Protein AF-A0A7J7IPJ1-F1 (afdb_monomer_lite)

Structure (mmCIF, N/CA/C/O backbone):
data_AF-A0A7J7IPJ1-F1
#
_entry.id   AF-A0A7J7IPJ1-F1
#
loop_
_atom_site.group_PDB
_atom_site.id
_atom_site.type_symbol
_atom_site.label_atom_id
_atom_site.label_alt_id
_atom_site.label_comp_id
_atom_site.label_asym_id
_atom_site.label_entity_id
_atom_site.label_seq_id
_atom_site.pdbx_PDB_ins_code
_atom_site.Cartn_x
_atom_site.Cartn_y
_atom_site.Cartn_z
_atom_site.occupancy
_atom_site.B_iso_or_equiv
_atom_site.auth_seq_id
_atom_site.auth_comp_id
_atom_site.auth_asym_id
_atom_site.auth_atom_id
_atom_site.pdbx_PDB_model_num
ATOM 1 N N . MET A 1 1 ? 15.453 10.482 3.673 1.00 70.12 1 MET A N 1
ATOM 2 C CA . MET A 1 1 ? 16.188 9.557 2.779 1.00 70.12 1 MET A CA 1
ATOM 3 C C . MET A 1 1 ? 15.267 8.577 2.057 1.00 70.12 1 MET A C 1
ATOM 5 O O . MET A 1 1 ? 15.388 8.488 0.848 1.00 70.12 1 MET A O 1
ATOM 9 N N . LEU A 1 2 ? 14.290 7.942 2.723 1.00 78.44 2 LEU A N 1
ATOM 10 C CA . LEU A 1 2 ? 13.306 7.047 2.076 1.00 78.44 2 LEU A CA 1
ATOM 11 C C . LEU A 1 2 ? 12.590 7.658 0.854 1.00 78.44 2 LEU A C 1
ATOM 13 O O . LEU A 1 2 ? 12.571 7.044 -0.206 1.00 78.44 2 LEU A O 1
ATOM 17 N N . LEU A 1 3 ? 12.040 8.872 0.987 1.00 81.88 3 LEU A N 1
ATOM 18 C CA . LEU A 1 3 ? 11.302 9.541 -0.099 1.00 81.88 3 LEU A CA 1
ATOM 19 C C . LEU A 1 3 ? 12.151 9.721 -1.366 1.00 81.88 3 LEU A C 1
ATOM 21 O O . LEU A 1 3 ? 11.656 9.550 -2.473 1.00 81.88 3 LEU A O 1
ATOM 25 N N . LEU A 1 4 ? 13.447 9.997 -1.200 1.00 83.88 4 LEU A N 1
ATOM 26 C CA . LEU A 1 4 ? 14.388 10.077 -2.315 1.00 83.88 4 LEU A CA 1
ATOM 27 C C . LEU A 1 4 ? 14.604 8.697 -2.951 1.00 83.88 4 LEU A C 1
ATOM 29 O O . LEU A 1 4 ? 14.621 8.576 -4.172 1.00 83.88 4 LEU A O 1
ATOM 33 N N . CYS A 1 5 ? 14.722 7.648 -2.132 1.00 82.50 5 CYS A N 1
ATOM 34 C CA . CYS A 1 5 ? 14.896 6.280 -2.612 1.00 82.50 5 CYS A CA 1
ATOM 35 C C . CYS A 1 5 ? 13.681 5.751 -3.395 1.00 82.50 5 CYS A C 1
ATOM 37 O O . CYS A 1 5 ? 13.857 4.932 -4.294 1.00 82.50 5 CYS A O 1
ATOM 39 N N . LEU A 1 6 ? 12.468 6.230 -3.102 1.00 86.44 6 LEU A N 1
ATOM 40 C CA . LEU A 1 6 ? 11.251 5.869 -3.842 1.00 86.44 6 LEU A CA 1
ATOM 41 C C . LEU A 1 6 ? 11.207 6.455 -5.259 1.00 86.44 6 LEU A C 1
ATOM 43 O O . LEU A 1 6 ? 10.591 5.863 -6.140 1.00 86.44 6 LEU A O 1
ATOM 47 N N . ALA A 1 7 ? 11.895 7.571 -5.507 1.00 88.44 7 ALA A N 1
ATOM 48 C CA . ALA A 1 7 ? 11.986 8.175 -6.837 1.00 88.44 7 ALA A CA 1
ATOM 49 C C . ALA A 1 7 ? 13.034 7.495 -7.743 1.00 88.44 7 ALA A C 1
ATOM 51 O O . ALA A 1 7 ? 13.059 7.729 -8.952 1.00 88.44 7 ALA A O 1
ATOM 52 N N . LEU A 1 8 ? 13.900 6.639 -7.186 1.00 86.44 8 LEU A N 1
ATOM 53 C CA . LEU A 1 8 ? 15.003 6.014 -7.922 1.00 86.44 8 LEU A CA 1
ATOM 54 C C . LEU A 1 8 ? 14.567 5.158 -9.117 1.00 86.44 8 LEU A C 1
ATOM 56 O O . LEU A 1 8 ? 15.270 5.196 -10.125 1.00 86.44 8 LEU A O 1
ATOM 60 N N . PRO A 1 9 ? 13.463 4.386 -9.066 1.00 86.31 9 PRO A N 1
ATOM 61 C CA . PRO A 1 9 ? 13.003 3.649 -10.236 1.00 86.31 9 PRO A CA 1
ATOM 62 C C . PRO A 1 9 ? 12.626 4.566 -11.403 1.00 86.31 9 PRO A C 1
ATOM 64 O O . PRO A 1 9 ? 13.030 4.301 -12.532 1.00 86.31 9 PRO A O 1
ATOM 67 N N . ALA A 1 10 ? 11.941 5.679 -11.126 1.00 88.19 10 ALA A N 1
ATOM 68 C CA . ALA A 1 10 ? 11.584 6.666 -12.143 1.00 88.19 10 ALA A CA 1
ATOM 69 C C . ALA A 1 10 ? 12.825 7.327 -12.749 1.00 88.19 10 ALA A C 1
ATOM 71 O O . ALA A 1 10 ? 12.935 7.446 -13.964 1.00 88.19 10 ALA A O 1
ATOM 72 N N . TRP A 1 11 ? 13.791 7.701 -11.907 1.00 87.94 11 TRP A N 1
ATOM 73 C CA . TRP A 1 11 ? 15.066 8.246 -12.370 1.00 87.94 11 TRP A CA 1
ATOM 74 C C . TRP A 1 11 ? 15.850 7.238 -13.225 1.00 87.94 11 TRP A C 1
ATOM 76 O O . TRP A 1 11 ? 16.379 7.596 -14.273 1.00 87.94 11 TRP A O 1
ATOM 86 N N . ALA A 1 12 ? 15.881 5.964 -12.823 1.00 85.94 12 ALA A N 1
ATOM 87 C CA . ALA A 1 12 ? 16.554 4.903 -13.571 1.00 85.94 12 ALA A CA 1
ATOM 88 C C . ALA A 1 12 ? 15.919 4.658 -14.950 1.00 85.94 12 ALA A C 1
ATOM 90 O O . ALA A 1 12 ? 16.645 4.403 -15.909 1.00 85.94 12 ALA A O 1
ATOM 91 N N . ALA A 1 13 ? 14.591 4.760 -15.048 1.00 86.12 13 ALA A N 1
ATOM 92 C CA . ALA A 1 13 ? 13.877 4.695 -16.319 1.00 86.12 13 ALA A CA 1
ATOM 93 C C . ALA A 1 13 ? 14.124 5.948 -17.178 1.00 86.12 13 ALA A C 1
ATOM 95 O O . ALA A 1 13 ? 14.395 5.834 -18.369 1.00 86.12 13 ALA A O 1
ATOM 96 N N . TYR A 1 14 ? 14.116 7.139 -16.569 1.00 87.81 14 TYR A N 1
ATOM 97 C CA . TYR A 1 14 ? 14.372 8.411 -17.255 1.00 87.81 14 TYR A CA 1
ATOM 98 C C . TYR A 1 14 ? 15.743 8.461 -17.943 1.00 87.81 14 TYR A C 1
ATOM 100 O O . TYR A 1 14 ? 15.868 9.001 -19.039 1.00 87.81 14 TYR A O 1
ATOM 108 N N . LEU A 1 15 ? 16.771 7.864 -17.335 1.00 86.81 15 LEU A N 1
ATOM 109 C CA . LEU A 1 15 ? 18.110 7.791 -17.926 1.00 86.81 15 LEU A CA 1
ATOM 110 C C . LEU A 1 15 ? 18.207 6.897 -19.172 1.00 86.81 15 LEU A C 1
ATOM 112 O O . LEU A 1 15 ? 19.264 6.868 -19.800 1.00 86.81 15 LEU A O 1
ATOM 116 N N . ARG A 1 16 ? 17.140 6.178 -19.538 1.00 83.06 16 ARG A N 1
ATOM 117 C CA . ARG A 1 16 ? 17.107 5.251 -20.679 1.00 83.06 16 ARG A CA 1
ATOM 118 C C . ARG A 1 16 ? 16.017 5.645 -21.685 1.00 83.06 16 ARG A C 1
ATOM 120 O O . ARG A 1 16 ? 15.100 4.864 -21.933 1.00 83.06 16 ARG A O 1
ATOM 127 N N . PRO A 1 17 ? 16.104 6.840 -22.300 1.00 79.81 17 PRO A N 1
ATOM 128 C CA . PRO A 1 17 ? 15.071 7.345 -23.207 1.00 79.81 17 PRO A CA 1
ATOM 129 C C . PRO A 1 17 ? 14.944 6.536 -24.507 1.00 79.81 17 PRO A C 1
ATOM 131 O O . PRO A 1 17 ? 13.921 6.616 -25.178 1.00 79.81 17 PRO A O 1
ATOM 134 N N . SER A 1 18 ? 15.972 5.768 -24.875 1.00 80.31 18 SER A N 1
ATOM 135 C CA . SER A 1 18 ? 15.979 4.884 -26.045 1.00 80.31 18 SER A CA 1
ATOM 136 C C . SER A 1 18 ? 15.338 3.518 -25.791 1.00 80.31 18 SER A C 1
ATOM 138 O O . SER A 1 18 ? 15.232 2.731 -26.728 1.00 80.31 18 SER A O 1
ATOM 140 N N . SER A 1 19 ? 14.936 3.216 -24.552 1.00 81.19 19 SER A N 1
ATOM 141 C CA . SER A 1 19 ? 14.322 1.936 -24.205 1.00 81.19 19 SER A CA 1
ATOM 142 C C . SER A 1 19 ? 12.886 1.869 -24.742 1.00 81.19 19 SER A C 1
ATOM 144 O O . SER A 1 19 ? 12.049 2.683 -24.341 1.00 81.19 19 SER A O 1
ATOM 146 N N . PRO A 1 20 ? 12.571 0.942 -25.666 1.00 85.81 20 PRO A N 1
ATOM 147 C CA . PRO A 1 20 ? 11.217 0.776 -26.162 1.00 85.81 20 PRO A CA 1
ATOM 148 C C . PRO A 1 20 ? 10.318 0.138 -25.099 1.00 85.81 20 PRO A C 1
ATOM 150 O O . PRO A 1 20 ? 10.757 -0.669 -24.274 1.00 85.81 20 PRO A O 1
ATOM 153 N N . TRP A 1 21 ? 9.025 0.454 -25.180 1.00 87.31 21 TRP A N 1
ATOM 154 C CA . TRP A 1 21 ? 7.997 -0.190 -24.367 1.00 87.31 21 TRP A CA 1
ATOM 155 C C . TRP A 1 21 ? 8.018 -1.708 -24.555 1.00 87.31 21 TRP A C 1
ATOM 157 O O . TRP A 1 21 ? 8.020 -2.200 -25.687 1.00 87.31 21 TRP A O 1
ATOM 167 N N . ASN A 1 22 ? 7.984 -2.459 -23.457 1.00 85.88 22 ASN A N 1
ATOM 168 C CA . ASN A 1 22 ? 8.058 -3.916 -23.490 1.00 85.88 22 ASN A CA 1
ATOM 169 C C . ASN A 1 22 ? 6.961 -4.599 -22.648 1.00 85.88 22 ASN A C 1
ATOM 171 O O . ASN A 1 22 ? 6.081 -3.983 -22.038 1.00 85.88 22 ASN A O 1
ATOM 175 N N . THR A 1 23 ? 6.984 -5.933 -22.643 1.00 86.25 23 THR A N 1
ATOM 176 C CA . THR A 1 23 ? 6.005 -6.755 -21.917 1.00 86.25 23 THR A CA 1
ATOM 177 C C . THR A 1 23 ? 6.051 -6.516 -20.406 1.00 86.25 23 THR A C 1
ATOM 179 O O . THR A 1 23 ? 5.005 -6.570 -19.760 1.00 86.25 23 THR A O 1
ATOM 182 N N . VAL A 1 24 ? 7.227 -6.230 -19.832 1.00 85.56 24 VAL A N 1
ATOM 183 C CA . VAL A 1 24 ? 7.369 -5.943 -18.395 1.00 85.56 24 VAL A CA 1
ATOM 184 C C . VAL A 1 24 ? 6.658 -4.644 -18.043 1.00 85.56 24 VAL A C 1
ATOM 186 O O . VAL A 1 24 ? 5.931 -4.633 -17.054 1.00 85.56 24 VAL A O 1
ATOM 189 N N . ASP A 1 25 ? 6.771 -3.606 -18.875 1.00 88.44 25 ASP A N 1
ATOM 190 C CA . ASP A 1 25 ? 6.047 -2.344 -18.675 1.00 88.44 25 ASP A CA 1
ATOM 191 C C . ASP A 1 25 ? 4.534 -2.567 -18.709 1.00 88.44 25 ASP A C 1
ATOM 193 O O . ASP A 1 25 ? 3.810 -2.109 -17.831 1.00 88.44 25 ASP A O 1
ATOM 197 N N . THR A 1 26 ? 4.055 -3.372 -19.661 1.00 89.88 26 THR A N 1
ATOM 198 C CA . THR A 1 26 ? 2.626 -3.712 -19.779 1.00 89.88 26 THR A CA 1
ATOM 199 C C . THR A 1 26 ? 2.107 -4.440 -18.536 1.00 89.88 26 THR A C 1
ATOM 201 O O . THR A 1 26 ? 1.079 -4.065 -17.967 1.00 89.88 26 THR A O 1
ATOM 204 N N . VAL A 1 27 ? 2.824 -5.476 -18.088 1.00 88.19 27 VAL A N 1
ATOM 205 C CA . VAL A 1 27 ? 2.467 -6.238 -16.882 1.00 88.19 27 VAL A CA 1
ATOM 206 C C . VAL A 1 27 ? 2.529 -5.345 -15.643 1.00 88.19 27 VAL A C 1
ATOM 208 O O . VAL A 1 27 ? 1.625 -5.403 -14.808 1.00 88.19 27 VAL A O 1
ATOM 211 N N . ALA A 1 28 ? 3.553 -4.494 -15.537 1.00 89.38 28 ALA A N 1
ATOM 212 C CA . ALA A 1 28 ? 3.705 -3.553 -14.438 1.00 89.38 28 ALA A CA 1
ATOM 213 C C . ALA A 1 28 ? 2.559 -2.534 -14.408 1.00 89.38 28 ALA A C 1
ATOM 215 O O . ALA A 1 28 ? 1.972 -2.325 -13.353 1.00 89.38 28 ALA A O 1
ATOM 216 N N . THR A 1 29 ? 2.151 -1.965 -15.5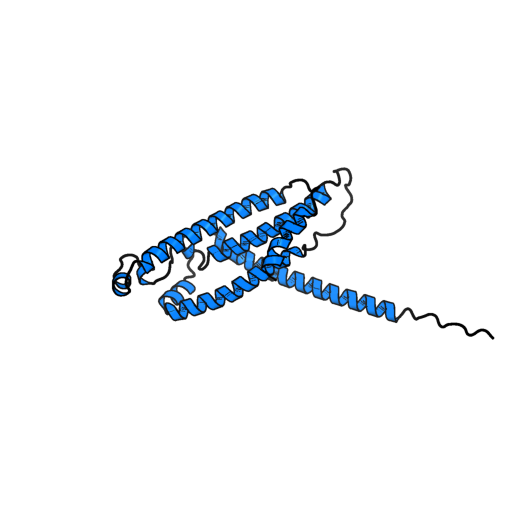45 1.00 93.69 29 THR A N 1
ATOM 217 C CA . THR A 1 29 ? 1.006 -1.045 -15.616 1.00 93.69 29 THR A CA 1
ATOM 218 C C . THR A 1 29 ? -0.286 -1.706 -15.147 1.00 93.69 29 THR A C 1
ATOM 220 O O . THR A 1 29 ? -0.984 -1.147 -14.302 1.00 93.69 29 THR A O 1
ATOM 223 N N . ILE A 1 30 ? -0.599 -2.907 -15.642 1.00 94.12 30 ILE A N 1
ATOM 224 C CA . ILE A 1 30 ? -1.818 -3.628 -15.241 1.00 94.12 30 ILE A CA 1
ATOM 225 C C . ILE A 1 30 ? -1.790 -3.937 -13.740 1.00 94.12 30 ILE A C 1
ATOM 227 O O . ILE A 1 30 ? -2.773 -3.692 -13.039 1.00 94.12 30 ILE A O 1
ATOM 231 N N . ALA A 1 31 ? -0.662 -4.440 -13.232 1.00 91.25 31 ALA A N 1
ATOM 232 C CA . ALA A 1 31 ? -0.503 -4.746 -11.815 1.00 91.25 31 ALA A CA 1
ATOM 233 C C . ALA A 1 31 ? -0.611 -3.486 -10.942 1.00 91.25 31 ALA A C 1
ATOM 235 O O . ALA A 1 31 ? -1.273 -3.516 -9.907 1.00 91.25 31 ALA A O 1
ATOM 236 N N . PHE A 1 32 ? -0.014 -2.371 -11.370 1.00 93.81 32 PHE A N 1
ATOM 237 C CA . PHE A 1 32 ? -0.063 -1.102 -10.650 1.00 93.81 32 PHE A CA 1
ATOM 238 C C . PHE A 1 32 ? -1.502 -0.600 -10.528 1.00 93.81 32 PHE A C 1
ATOM 240 O O . PHE A 1 32 ? -1.959 -0.326 -9.424 1.00 93.81 32 PHE A O 1
ATOM 247 N N . LEU A 1 33 ? -2.246 -0.560 -11.639 1.00 96.06 33 LEU A N 1
ATOM 248 C CA . LEU A 1 33 ? -3.652 -0.144 -11.646 1.00 96.06 33 LEU A CA 1
ATOM 249 C C . LEU A 1 33 ? -4.531 -1.061 -10.786 1.00 96.06 33 LEU A C 1
ATOM 251 O O . LEU A 1 33 ? -5.434 -0.589 -10.096 1.00 96.06 33 LEU A O 1
ATOM 255 N N . PHE A 1 34 ? -4.258 -2.366 -10.793 1.00 92.25 34 PHE A N 1
ATOM 256 C CA . PHE A 1 34 ? -4.959 -3.321 -9.942 1.00 92.25 34 PHE A CA 1
ATOM 257 C C . PHE A 1 34 ? -4.725 -3.053 -8.448 1.00 92.25 34 PHE A C 1
ATOM 259 O O . PHE A 1 34 ? -5.684 -3.027 -7.675 1.00 92.25 34 PHE A O 1
ATOM 266 N N . PHE A 1 35 ? -3.478 -2.826 -8.024 1.00 91.12 35 PHE A N 1
ATOM 267 C CA . PHE A 1 35 ? -3.186 -2.522 -6.621 1.00 91.12 35 PHE A CA 1
ATOM 268 C C . PHE A 1 35 ? -3.693 -1.138 -6.210 1.00 91.12 35 PHE A C 1
ATOM 270 O O . PHE A 1 35 ? -4.269 -1.023 -5.131 1.00 91.12 35 PHE A O 1
ATOM 277 N N . LEU A 1 36 ? -3.603 -0.139 -7.090 1.00 94.00 36 LEU A N 1
ATOM 278 C CA . LEU A 1 36 ? -4.188 1.186 -6.879 1.00 94.00 36 LEU A CA 1
ATOM 279 C C . LEU A 1 36 ? -5.702 1.107 -6.636 1.00 94.00 36 LEU A C 1
ATOM 281 O O . LEU A 1 36 ? -6.243 1.775 -5.755 1.00 94.00 36 LEU A O 1
ATOM 285 N N . LEU A 1 37 ? -6.402 0.247 -7.383 1.00 92.94 37 LEU A N 1
ATOM 286 C CA . LEU A 1 37 ? -7.823 -0.006 -7.161 1.00 92.94 37 LEU A CA 1
ATOM 287 C C . LEU A 1 37 ? -8.078 -0.627 -5.778 1.00 92.94 37 LEU A C 1
ATOM 289 O O . LEU A 1 37 ? -8.996 -0.198 -5.082 1.00 92.94 37 LEU A O 1
ATOM 293 N N . ILE A 1 38 ? -7.285 -1.622 -5.362 1.00 87.75 38 ILE A N 1
ATOM 294 C CA . ILE A 1 38 ? -7.429 -2.245 -4.034 1.00 87.75 38 ILE A CA 1
ATOM 295 C C . ILE A 1 38 ? -7.197 -1.223 -2.922 1.00 87.75 38 ILE A C 1
ATOM 297 O O . ILE A 1 38 ? -7.986 -1.182 -1.978 1.00 87.75 38 ILE A O 1
ATOM 301 N N . GLU A 1 39 ? -6.144 -0.416 -3.030 1.00 93.06 39 GLU A N 1
ATOM 302 C CA . GLU A 1 39 ? -5.828 0.654 -2.084 1.00 93.06 39 GLU A CA 1
ATOM 303 C C . GLU A 1 39 ? -6.993 1.643 -1.976 1.00 93.06 39 GLU A C 1
ATOM 305 O O . GLU A 1 39 ? -7.542 1.831 -0.892 1.00 93.06 39 GLU A O 1
ATOM 310 N N . THR A 1 40 ? -7.454 2.173 -3.113 1.00 94.12 40 THR A N 1
ATOM 311 C CA . THR A 1 40 ? -8.560 3.140 -3.167 1.00 94.12 40 THR A CA 1
ATOM 312 C C . THR A 1 40 ? -9.830 2.575 -2.522 1.00 94.12 40 THR A C 1
ATOM 314 O O . THR A 1 40 ? -10.508 3.249 -1.746 1.00 94.12 40 THR A O 1
ATOM 317 N N . LEU A 1 41 ? -10.159 1.309 -2.800 1.00 93.12 41 LEU A N 1
ATOM 318 C CA . LEU A 1 41 ? -11.318 0.643 -2.205 1.00 93.12 41 LEU A CA 1
ATOM 319 C C . LEU A 1 41 ? -11.145 0.389 -0.700 1.00 93.12 41 LEU A C 1
ATOM 321 O O . LEU A 1 41 ? -12.129 0.455 0.042 1.00 93.12 41 LEU A O 1
ATOM 325 N N . ALA A 1 42 ? -9.933 0.065 -0.246 1.00 89.88 42 ALA A N 1
ATOM 326 C CA . ALA A 1 42 ? -9.630 -0.137 1.168 1.00 89.88 42 ALA A CA 1
ATOM 327 C C . ALA A 1 42 ? -9.769 1.172 1.952 1.00 89.88 42 ALA A C 1
ATOM 329 O O . ALA A 1 42 ? -10.405 1.187 3.012 1.00 89.88 42 ALA A O 1
ATOM 330 N N . ASP A 1 43 ? -9.242 2.262 1.404 1.00 95.00 43 ASP A N 1
ATOM 331 C CA . ASP A 1 43 ? -9.304 3.581 2.020 1.00 95.00 43 ASP A CA 1
ATOM 332 C C . ASP A 1 43 ? -10.712 4.139 2.048 1.00 95.00 43 ASP A C 1
ATOM 334 O O . ASP A 1 43 ? -11.151 4.599 3.099 1.00 95.00 43 ASP A O 1
ATOM 338 N N . GLU A 1 44 ? -11.480 3.999 0.969 1.00 96.44 44 GLU A N 1
ATOM 339 C CA . GLU A 1 44 ? -12.876 4.437 0.959 1.00 96.44 44 GLU A CA 1
ATOM 340 C C . GLU A 1 44 ? -13.721 3.672 1.996 1.00 96.44 44 GLU A C 1
ATOM 342 O O . GLU A 1 44 ? -14.547 4.255 2.708 1.00 96.44 44 GLU A O 1
ATOM 347 N N . GLN A 1 45 ? -13.500 2.358 2.146 1.00 94.56 45 GLN A N 1
ATOM 348 C CA . GLN A 1 45 ? -14.169 1.560 3.182 1.00 94.56 45 GLN A CA 1
ATOM 349 C C . GLN A 1 45 ? -13.816 2.050 4.590 1.00 94.56 45 GLN A C 1
ATOM 351 O O . GLN A 1 45 ? -14.707 2.206 5.436 1.00 94.56 45 GLN A O 1
ATOM 356 N N . GLN A 1 46 ? -12.530 2.300 4.838 1.00 94.38 46 GLN A N 1
ATOM 357 C CA . GLN A 1 46 ? -12.040 2.758 6.131 1.00 94.38 46 GLN A CA 1
ATOM 358 C C . GLN A 1 46 ? -12.521 4.178 6.442 1.00 94.38 46 GLN A C 1
ATOM 360 O O . GLN A 1 46 ? -12.993 4.433 7.550 1.00 94.38 46 GLN A O 1
ATOM 365 N N . TRP A 1 47 ? -12.480 5.080 5.464 1.00 96.00 47 TRP A N 1
ATOM 366 C CA . TRP A 1 47 ? -12.955 6.456 5.564 1.00 96.00 47 TRP A CA 1
ATOM 367 C C . TRP A 1 47 ? -14.431 6.505 5.955 1.00 96.00 47 TRP A C 1
ATOM 369 O O . TRP A 1 47 ? -14.780 7.048 7.006 1.00 96.00 47 TRP A O 1
ATOM 379 N N . ARG A 1 48 ? -15.303 5.825 5.197 1.00 96.56 48 ARG A N 1
ATOM 380 C CA . ARG A 1 48 ? -16.743 5.740 5.504 1.00 96.56 48 ARG A CA 1
ATOM 381 C C . ARG A 1 48 ? -17.017 5.181 6.893 1.00 96.56 48 ARG A C 1
ATOM 383 O O . ARG A 1 48 ? -17.980 5.576 7.552 1.00 96.56 48 ARG A O 1
ATOM 390 N N . PHE A 1 49 ? -16.225 4.209 7.335 1.00 95.88 49 PHE A N 1
ATOM 391 C CA . PHE A 1 49 ? -16.343 3.665 8.681 1.00 95.88 49 PHE A CA 1
ATOM 392 C C . PHE A 1 49 ? -15.951 4.684 9.750 1.00 95.88 49 PHE A C 1
ATOM 394 O O . PHE A 1 49 ? -16.714 4.882 10.696 1.00 95.88 49 PHE A O 1
ATOM 401 N N . GLN A 1 50 ? -14.810 5.357 9.592 1.00 95.19 50 GLN A N 1
ATOM 402 C CA . GLN A 1 50 ? -14.356 6.359 10.552 1.00 95.19 50 GLN A CA 1
ATOM 403 C C . GLN A 1 50 ? -15.330 7.540 10.615 1.00 95.19 50 GLN A C 1
ATOM 405 O O . GLN A 1 50 ? -15.726 7.910 11.716 1.00 95.19 50 GLN A O 1
ATOM 410 N N . CYS A 1 51 ? -15.819 8.059 9.484 1.00 96.56 51 CYS A N 1
ATOM 411 C CA . CYS A 1 51 ? -16.835 9.118 9.471 1.00 96.56 51 CYS A CA 1
ATOM 412 C C . CYS A 1 51 ? -18.085 8.720 10.271 1.00 96.56 51 CYS A C 1
ATOM 414 O O . CYS A 1 51 ? -18.510 9.455 11.160 1.00 96.56 51 CYS A O 1
ATOM 416 N N . ARG A 1 52 ? -18.634 7.519 10.028 1.00 95.38 52 ARG A N 1
ATOM 417 C CA . ARG A 1 52 ? -19.794 7.006 10.781 1.00 95.38 52 ARG A CA 1
ATOM 418 C C . ARG A 1 52 ? -19.495 6.840 12.269 1.00 95.38 52 ARG A C 1
ATOM 420 O O . ARG A 1 52 ? -20.316 7.192 13.106 1.00 95.38 52 ARG A O 1
ATOM 427 N N . LYS A 1 53 ? -18.318 6.321 12.615 1.00 94.06 53 LYS A N 1
ATOM 428 C CA . LYS A 1 53 ? -17.894 6.115 14.004 1.00 94.06 53 LYS A CA 1
ATOM 429 C C . LYS A 1 53 ? -17.717 7.436 14.758 1.00 94.06 53 LYS A C 1
ATOM 431 O O . LYS A 1 53 ? -18.094 7.516 15.926 1.00 94.06 53 LYS A O 1
ATOM 436 N N . HIS A 1 54 ? -17.133 8.443 14.111 1.00 93.38 54 HIS A N 1
ATOM 437 C CA . HIS A 1 54 ? -16.873 9.759 14.695 1.00 93.38 54 HIS A CA 1
ATOM 438 C C . HIS A 1 54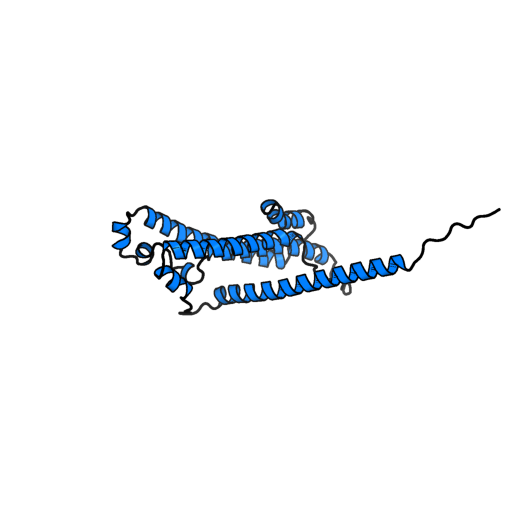 ? -18.130 10.626 14.804 1.00 93.38 54 HIS A C 1
ATOM 440 O O . HIS A 1 54 ? -18.198 11.457 15.703 1.00 93.38 54 HIS A O 1
ATOM 446 N N . ALA A 1 55 ? -19.148 10.379 13.976 1.00 94.94 55 ALA A N 1
ATOM 447 C CA . ALA A 1 55 ? -20.461 11.010 14.106 1.00 94.94 55 ALA A CA 1
ATOM 448 C C . ALA A 1 55 ? -21.256 10.543 15.345 1.00 94.94 55 ALA A C 1
ATOM 450 O O . ALA A 1 55 ? -22.274 11.142 15.681 1.00 94.94 55 ALA A O 1
ATOM 451 N N . LEU A 1 56 ? -20.819 9.474 16.025 1.00 94.81 56 LEU A N 1
ATOM 452 C CA . LEU A 1 56 ? -21.540 8.853 17.137 1.00 94.81 56 LEU A CA 1
ATOM 453 C C . LEU A 1 56 ? -20.811 9.035 18.476 1.00 94.81 56 LEU A C 1
ATOM 455 O O . LEU A 1 56 ? -19.593 8.829 18.600 1.00 94.81 56 LEU A O 1
ATOM 459 N N . THR A 1 57 ? -21.584 9.306 19.528 1.00 94.44 57 THR A N 1
ATOM 460 C CA . THR A 1 57 ? -21.093 9.261 20.915 1.00 94.44 57 THR A CA 1
ATOM 461 C C . THR A 1 57 ? -20.775 7.825 21.343 1.00 94.44 57 THR A C 1
ATOM 463 O O . THR A 1 57 ? -21.188 6.856 20.705 1.00 94.44 57 THR A O 1
ATOM 466 N N . GLN A 1 58 ? -20.038 7.651 22.443 1.00 90.56 58 GLN A N 1
ATOM 467 C CA . GLN A 1 58 ? -19.714 6.314 22.953 1.00 90.56 58 GLN A CA 1
ATOM 468 C C . GLN A 1 58 ? -20.970 5.504 23.316 1.00 90.56 58 GLN A C 1
ATOM 470 O O . GLN A 1 58 ? -21.043 4.326 22.974 1.00 90.56 58 GLN A O 1
ATOM 475 N N . ALA A 1 59 ? -21.974 6.129 23.941 1.00 92.62 59 ALA A N 1
ATOM 476 C CA . ALA A 1 59 ? -23.232 5.465 24.287 1.00 92.62 59 ALA A CA 1
ATOM 477 C C . ALA A 1 59 ? -23.991 4.996 23.034 1.00 92.62 59 ALA A C 1
ATOM 479 O O . ALA A 1 59 ? -24.407 3.840 22.955 1.00 92.62 59 ALA A O 1
ATOM 480 N N . GLN A 1 60 ? -24.078 5.854 22.012 1.00 93.75 60 GLN A N 1
ATOM 481 C CA . GLN A 1 60 ? -24.694 5.503 20.730 1.00 93.75 60 GLN A CA 1
ATOM 482 C C . GLN A 1 60 ? -23.932 4.385 20.015 1.00 93.75 60 GLN A C 1
ATOM 484 O O . GLN A 1 60 ? -24.549 3.483 19.457 1.00 93.75 60 GLN A O 1
ATOM 489 N N . ARG A 1 61 ? -22.593 4.399 20.064 1.00 92.44 61 ARG A N 1
ATOM 490 C CA . ARG A 1 61 ? -21.769 3.332 19.481 1.00 92.44 61 ARG A CA 1
ATOM 491 C C . ARG A 1 61 ? -22.056 1.977 20.107 1.00 92.44 61 ARG A C 1
ATOM 493 O O . ARG A 1 61 ? -22.144 1.013 19.363 1.00 92.44 61 ARG A O 1
ATOM 500 N N . LEU A 1 62 ? -22.222 1.895 21.429 1.00 90.75 62 LEU A N 1
ATOM 501 C CA . LEU A 1 62 ? -22.493 0.632 22.131 1.00 90.75 62 LEU A CA 1
ATOM 502 C C . LEU A 1 62 ? -23.862 0.034 21.775 1.00 90.75 62 LEU A C 1
ATOM 504 O O . LEU A 1 62 ? -24.003 -1.186 21.745 1.00 90.75 62 LEU A O 1
ATOM 508 N N . GLN A 1 63 ? -24.845 0.880 21.461 1.00 93.50 63 GLN A N 1
ATOM 509 C CA . GLN A 1 63 ? -26.202 0.469 21.082 1.00 93.50 63 GLN A CA 1
ATOM 510 C C . GLN A 1 63 ? -26.400 0.353 19.562 1.00 93.50 63 GLN A C 1
ATOM 512 O O . GLN A 1 63 ? -27.462 -0.065 19.103 1.00 93.50 63 GLN A O 1
ATOM 517 N N . HIS A 1 64 ? -25.390 0.708 18.762 1.00 94.38 64 HIS A N 1
ATOM 518 C CA . HIS A 1 64 ? -25.507 0.745 17.309 1.00 94.38 64 HIS A CA 1
ATOM 519 C C . HIS A 1 64 ? -25.789 -0.660 16.735 1.00 94.38 64 HIS A C 1
ATOM 521 O O . HIS A 1 64 ? -25.152 -1.628 17.164 1.00 94.38 64 HIS A O 1
ATOM 527 N N . PRO A 1 65 ? -26.683 -0.814 15.739 1.00 93.25 65 PRO A N 1
ATOM 528 C CA . PRO A 1 65 ? -27.030 -2.124 15.176 1.00 93.25 65 PRO A CA 1
ATOM 529 C C . PRO A 1 65 ? -25.851 -2.802 14.461 1.00 93.25 65 PRO A C 1
ATOM 531 O O . PRO A 1 65 ? -25.698 -4.024 14.534 1.00 93.25 65 PRO A O 1
ATOM 534 N N . ASP A 1 66 ? -24.975 -2.018 13.823 1.00 92.81 66 ASP A N 1
ATOM 535 C CA . ASP A 1 66 ? -23.764 -2.529 13.168 1.00 92.81 66 ASP A CA 1
ATOM 536 C C . ASP A 1 66 ? -22.721 -3.012 14.202 1.00 92.81 66 ASP A C 1
ATOM 538 O O . ASP A 1 66 ? -22.213 -2.197 14.983 1.00 92.81 66 ASP A O 1
ATOM 542 N N . PRO A 1 67 ? -22.355 -4.309 14.207 1.00 90.81 67 PRO A N 1
ATOM 543 C CA . PRO A 1 67 ? -21.366 -4.846 15.134 1.00 90.81 67 PRO A CA 1
ATOM 544 C C . PRO A 1 67 ? -19.952 -4.281 14.933 1.00 90.81 67 PRO A C 1
ATOM 546 O O . PRO A 1 67 ? -19.198 -4.247 15.903 1.00 90.81 67 PRO A O 1
ATOM 549 N N . ASP A 1 68 ? -19.577 -3.822 13.732 1.00 91.75 68 ASP A N 1
ATOM 550 C CA . ASP A 1 68 ? -18.260 -3.203 13.499 1.00 91.75 68 ASP A CA 1
ATOM 551 C C . ASP A 1 68 ? -18.158 -1.843 14.203 1.00 91.75 68 ASP A C 1
ATOM 553 O O . ASP A 1 68 ? -17.127 -1.511 14.790 1.00 91.75 68 ASP A O 1
ATOM 557 N N . ILE A 1 69 ? -19.255 -1.079 14.231 1.00 93.00 69 ILE A N 1
ATOM 558 C CA . ILE A 1 69 ? -19.329 0.198 14.954 1.00 93.00 69 ILE A CA 1
ATOM 559 C C . ILE A 1 69 ? -19.264 -0.031 16.468 1.00 93.00 69 ILE A C 1
ATOM 561 O O . ILE A 1 69 ? -18.524 0.684 17.147 1.00 93.00 69 ILE A O 1
ATOM 565 N N . ARG A 1 70 ? -19.956 -1.062 16.985 1.00 92.00 70 ARG A N 1
ATOM 566 C CA . ARG A 1 70 ? -19.874 -1.448 18.407 1.00 92.00 70 ARG A CA 1
ATOM 567 C C . ARG A 1 70 ? -18.458 -1.856 18.809 1.00 92.00 70 ARG A C 1
ATOM 569 O O . ARG A 1 70 ? -17.971 -1.435 19.853 1.00 92.00 70 ARG A O 1
ATOM 576 N N . ARG A 1 71 ? -17.789 -2.661 17.974 1.00 90.38 71 ARG A N 1
ATOM 577 C CA . ARG A 1 71 ? -16.390 -3.078 18.180 1.00 90.38 71 ARG A CA 1
ATOM 578 C C . ARG A 1 71 ? -15.404 -1.922 18.047 1.00 90.38 71 ARG A C 1
ATOM 580 O O . ARG A 1 71 ? -14.366 -1.919 18.698 1.00 90.38 71 ARG A O 1
ATOM 587 N N . GLY A 1 72 ? -15.715 -0.953 17.192 1.00 91.25 72 GLY A N 1
ATOM 588 C CA . GLY A 1 72 ? -14.866 0.199 16.924 1.00 91.25 72 GLY A CA 1
ATOM 589 C C . GLY A 1 72 ? -13.806 -0.025 15.842 1.00 91.25 72 GLY A C 1
ATOM 590 O O . GLY A 1 72 ? -12.988 0.875 15.639 1.00 91.25 72 GLY A O 1
ATOM 591 N N . PHE A 1 73 ? -13.845 -1.143 15.111 1.00 92.12 73 PHE A N 1
ATOM 592 C CA . PHE A 1 73 ? -12.992 -1.418 13.948 1.00 92.12 73 PHE A CA 1
ATOM 593 C C . PHE A 1 73 ? -13.739 -2.232 12.879 1.00 92.12 73 PHE A C 1
ATOM 595 O O . PHE A 1 73 ? -14.682 -2.963 13.190 1.00 92.12 73 PHE A O 1
ATOM 602 N N . LEU A 1 74 ? -13.311 -2.095 11.620 1.00 91.25 74 LEU A N 1
ATOM 603 C CA . LEU A 1 74 ? -13.911 -2.783 10.479 1.00 91.25 74 LEU A CA 1
ATOM 604 C C . LEU A 1 74 ? -13.424 -4.239 10.401 1.00 91.25 74 LEU A C 1
ATOM 606 O O . LEU A 1 74 ? -12.227 -4.497 10.510 1.00 91.25 74 LEU A O 1
ATOM 610 N N . THR A 1 75 ? -14.341 -5.181 10.176 1.00 89.31 75 THR A N 1
ATOM 611 C CA . THR A 1 75 ? -14.008 -6.607 9.946 1.00 89.31 75 THR A CA 1
ATOM 612 C C . THR A 1 75 ? -14.589 -7.151 8.641 1.00 89.31 75 THR A C 1
ATOM 614 O O . THR A 1 75 ? -14.401 -8.315 8.290 1.00 89.31 75 THR A O 1
ATOM 617 N N . ARG A 1 76 ? -15.327 -6.308 7.914 1.00 85.81 76 ARG A N 1
ATOM 618 C CA . ARG A 1 76 ? -16.045 -6.640 6.679 1.00 85.81 76 ARG A CA 1
ATOM 619 C C . ARG A 1 76 ? -15.321 -6.076 5.453 1.00 85.81 76 ARG A C 1
ATOM 621 O O . ARG A 1 76 ? -14.325 -5.372 5.571 1.00 85.81 76 ARG A O 1
ATOM 628 N N . GLY A 1 77 ? -15.822 -6.391 4.259 1.00 86.94 77 GLY A N 1
ATOM 629 C CA . GLY A 1 77 ? -15.234 -5.897 3.010 1.00 86.94 77 GLY A CA 1
ATOM 630 C C . GLY A 1 77 ? -13.818 -6.429 2.795 1.00 86.94 77 GLY A C 1
ATOM 631 O O . GLY A 1 77 ? -13.579 -7.619 2.992 1.00 86.94 77 GLY A O 1
ATOM 632 N N . LEU A 1 78 ? -12.881 -5.560 2.414 1.00 81.88 78 LEU A N 1
ATOM 633 C CA . LEU A 1 78 ? -11.476 -5.932 2.210 1.00 81.88 78 LEU A CA 1
ATOM 634 C C . LEU A 1 78 ? -10.777 -6.326 3.518 1.00 81.88 78 LEU A C 1
ATOM 636 O O . LEU A 1 78 ? -9.901 -7.192 3.516 1.00 81.88 78 LEU A O 1
ATOM 640 N N . PHE A 1 79 ? -11.226 -5.766 4.643 1.00 85.12 79 PHE A N 1
ATOM 641 C CA . PHE A 1 79 ? -10.634 -6.023 5.954 1.00 85.12 79 PHE A CA 1
ATOM 642 C C . PHE A 1 79 ? -10.875 -7.458 6.434 1.00 85.12 79 PHE A C 1
ATOM 644 O O . PHE A 1 79 ? -10.083 -8.011 7.184 1.00 85.12 79 PHE A O 1
ATOM 651 N N . ARG A 1 80 ? -11.889 -8.146 5.899 1.00 82.06 80 ARG A N 1
ATOM 652 C CA . ARG A 1 80 ? -12.090 -9.574 6.188 1.00 82.06 80 ARG A CA 1
ATOM 653 C C . ARG A 1 80 ? -10.917 -10.455 5.724 1.00 82.06 80 ARG A C 1
ATOM 655 O O . ARG A 1 80 ? -10.776 -11.577 6.200 1.00 82.06 80 ARG A O 1
ATOM 662 N N . PHE A 1 81 ? -10.142 -9.997 4.733 1.00 76.06 81 PHE A N 1
ATOM 663 C CA . PHE A 1 81 ? -9.061 -10.771 4.115 1.00 76.06 81 PHE A CA 1
ATOM 664 C C . PHE A 1 81 ? -7.693 -10.441 4.706 1.00 76.06 81 PHE A C 1
ATOM 666 O O . PHE A 1 81 ? -6.897 -11.347 4.941 1.00 76.06 81 PHE A O 1
ATOM 673 N N . SER A 1 82 ? -7.439 -9.155 4.937 1.00 80.62 82 SER A N 1
ATOM 674 C CA . SER A 1 82 ? -6.227 -8.634 5.561 1.00 80.62 82 SER A CA 1
ATOM 675 C C . SER A 1 82 ? -6.622 -7.561 6.561 1.00 80.62 82 SER A C 1
ATOM 677 O O . SER A 1 82 ? -7.538 -6.789 6.307 1.00 80.62 82 SER A O 1
ATOM 679 N N . ARG A 1 83 ? -5.906 -7.463 7.681 1.00 86.19 83 ARG A N 1
ATOM 680 C CA . ARG A 1 83 ? -6.127 -6.391 8.665 1.00 86.19 83 ARG A CA 1
ATOM 681 C C . ARG A 1 83 ? -5.673 -5.024 8.146 1.00 86.19 83 ARG A C 1
ATOM 683 O O . ARG A 1 83 ? -6.163 -4.003 8.618 1.00 86.19 83 ARG A O 1
ATOM 690 N N . HIS A 1 84 ? -4.781 -5.025 7.155 1.00 83.69 84 HIS A N 1
ATOM 691 C CA . HIS A 1 84 ? -4.199 -3.833 6.545 1.00 83.69 84 HIS A CA 1
ATOM 692 C C . HIS A 1 84 ? -4.178 -3.980 5.011 1.00 83.69 84 HIS A C 1
ATOM 694 O O . HIS A 1 84 ? -3.105 -4.096 4.416 1.00 83.69 84 HIS A O 1
ATOM 700 N N . PRO A 1 85 ? -5.353 -4.027 4.349 1.00 86.06 85 PRO A N 1
ATOM 701 C CA . PRO A 1 85 ? -5.429 -4.244 2.906 1.00 86.06 85 PRO A CA 1
ATOM 702 C C . PRO A 1 85 ? -4.835 -3.071 2.116 1.00 86.06 85 PRO A C 1
ATOM 704 O O . PRO A 1 85 ? -4.196 -3.318 1.098 1.00 86.06 85 PRO A O 1
ATOM 707 N N . ASN A 1 86 ? -4.969 -1.836 2.622 1.00 89.31 86 ASN A N 1
ATOM 708 C CA . ASN A 1 86 ? -4.273 -0.670 2.074 1.00 89.31 86 ASN A CA 1
ATOM 709 C C . ASN A 1 86 ? -2.747 -0.891 2.121 1.00 89.31 86 ASN A C 1
ATOM 711 O O . ASN A 1 86 ? -2.117 -0.957 1.075 1.00 89.31 86 ASN A O 1
ATOM 715 N N . PHE A 1 87 ? -2.161 -1.137 3.301 1.00 85.38 87 PHE A N 1
ATOM 716 C CA . PHE A 1 87 ? -0.701 -1.286 3.420 1.00 85.38 87 PHE A CA 1
ATOM 717 C C . PHE A 1 87 ? -0.142 -2.384 2.510 1.00 85.38 87 PHE A C 1
ATOM 719 O O . PHE A 1 87 ? 0.974 -2.272 2.010 1.00 85.38 87 PHE A O 1
ATOM 726 N N . PHE A 1 88 ? -0.890 -3.471 2.311 1.00 86.50 88 PHE A N 1
ATOM 727 C CA . PHE A 1 88 ? -0.515 -4.511 1.358 1.00 86.50 88 PHE A CA 1
ATOM 728 C C . PHE A 1 88 ? -0.495 -3.985 -0.084 1.00 86.50 88 PHE A C 1
ATOM 730 O O . PHE A 1 88 ? 0.501 -4.172 -0.781 1.00 86.50 88 PHE A O 1
ATOM 737 N N . ALA A 1 89 ? -1.569 -3.320 -0.514 1.00 88.12 89 ALA A N 1
ATOM 738 C CA . ALA A 1 89 ? -1.666 -2.743 -1.848 1.00 88.12 89 ALA A CA 1
ATOM 739 C C . ALA A 1 89 ? -0.571 -1.698 -2.098 1.00 88.12 89 ALA A C 1
ATOM 741 O O . ALA A 1 89 ? 0.109 -1.778 -3.120 1.00 88.12 89 ALA A O 1
ATOM 742 N N . GLU A 1 90 ? -0.326 -0.805 -1.138 1.00 90.62 90 GLU A N 1
ATOM 743 C CA . GLU A 1 90 ? 0.725 0.205 -1.228 1.00 90.62 90 GLU A CA 1
ATOM 744 C C . GLU A 1 90 ? 2.107 -0.440 -1.392 1.00 90.62 90 GLU A C 1
ATOM 746 O O . GLU A 1 90 ? 2.825 -0.135 -2.344 1.00 90.62 90 GLU A O 1
ATOM 751 N N . GLN A 1 91 ? 2.466 -1.411 -0.541 1.00 88.69 91 GLN A N 1
ATOM 752 C CA . GLN A 1 91 ? 3.723 -2.153 -0.694 1.00 88.69 91 GLN A CA 1
ATOM 753 C C . GLN A 1 91 ? 3.834 -2.764 -2.098 1.00 88.69 91 GLN A C 1
ATOM 755 O O . GLN A 1 91 ? 4.836 -2.552 -2.782 1.00 88.69 91 GLN A O 1
ATOM 760 N N . CYS A 1 92 ? 2.802 -3.473 -2.562 1.00 89.19 92 CYS A N 1
ATOM 761 C CA . CYS A 1 92 ? 2.799 -4.081 -3.888 1.00 89.19 92 CYS A CA 1
ATOM 762 C C . CYS A 1 92 ? 2.972 -3.056 -5.017 1.00 89.19 92 CYS A C 1
ATOM 764 O O . CYS A 1 92 ? 3.751 -3.316 -5.934 1.00 89.19 92 CYS A O 1
ATOM 766 N N . MET A 1 93 ? 2.326 -1.889 -4.947 1.00 93.25 93 MET A N 1
ATOM 767 C CA . MET A 1 93 ? 2.506 -0.827 -5.941 1.00 93.25 93 MET A CA 1
ATOM 768 C C . MET A 1 93 ? 3.955 -0.365 -6.034 1.00 93.25 93 MET A C 1
ATOM 770 O O . MET A 1 93 ? 4.454 -0.193 -7.140 1.00 93.25 93 MET A O 1
ATOM 774 N N . TRP A 1 94 ? 4.663 -0.211 -4.914 1.00 92.62 94 TRP A N 1
ATOM 775 C CA . TRP A 1 94 ? 6.062 0.225 -4.935 1.00 92.62 94 TRP A CA 1
ATOM 776 C C . TRP A 1 94 ? 7.017 -0.839 -5.480 1.00 92.62 94 TRP A C 1
ATOM 778 O O . TRP A 1 94 ? 7.990 -0.515 -6.165 1.00 92.62 94 TRP A O 1
ATOM 788 N N . TRP A 1 95 ? 6.719 -2.115 -5.245 1.00 89.00 95 TRP A N 1
ATOM 789 C CA . TRP A 1 95 ? 7.432 -3.219 -5.887 1.00 89.00 95 TRP A CA 1
ATOM 790 C C . TRP A 1 95 ? 7.151 -3.300 -7.388 1.00 89.00 95 TRP A C 1
ATOM 792 O O . TRP A 1 95 ? 8.067 -3.549 -8.169 1.00 89.00 95 TRP A O 1
ATOM 802 N N . VAL A 1 96 ? 5.917 -3.028 -7.811 1.00 91.38 96 VAL A N 1
ATOM 803 C CA . VAL A 1 96 ? 5.561 -2.909 -9.229 1.00 91.38 96 VAL A CA 1
ATOM 804 C C . VAL A 1 96 ? 6.208 -1.674 -9.859 1.00 91.38 96 VAL A C 1
ATOM 806 O O . VAL A 1 96 ? 6.701 -1.746 -10.979 1.00 91.38 96 VAL A O 1
ATOM 809 N N . PHE A 1 97 ? 6.302 -0.563 -9.133 1.00 91.06 97 PHE A N 1
ATOM 810 C CA . PHE A 1 97 ? 6.962 0.651 -9.604 1.00 91.06 97 PHE A CA 1
ATOM 811 C C . PHE A 1 97 ? 8.450 0.414 -9.889 1.00 91.06 97 PHE A C 1
ATOM 813 O O . PHE A 1 97 ? 8.999 0.917 -10.868 1.00 91.06 97 PHE A O 1
ATOM 820 N N . TYR A 1 98 ? 9.097 -0.431 -9.081 1.00 88.06 98 TYR A N 1
ATOM 821 C CA . TYR A 1 98 ? 10.445 -0.918 -9.357 1.00 88.06 98 TYR A CA 1
ATOM 822 C C . TYR A 1 98 ? 10.545 -1.715 -10.673 1.00 88.06 98 TYR A C 1
ATOM 824 O O . TYR A 1 98 ? 11.569 -1.620 -11.354 1.00 88.06 98 TYR A O 1
ATOM 832 N N . LEU A 1 99 ? 9.499 -2.447 -11.081 1.00 87.69 99 LEU A N 1
ATOM 833 C CA . LEU A 1 99 ? 9.507 -3.205 -12.337 1.00 87.69 99 LEU A CA 1
ATOM 834 C C . LEU A 1 99 ? 9.632 -2.311 -13.573 1.00 87.69 99 LEU A C 1
ATOM 836 O O . LEU A 1 99 ? 10.246 -2.758 -14.531 1.00 87.69 99 LEU A O 1
ATOM 840 N N . PHE A 1 100 ? 9.160 -1.060 -13.553 1.00 88.00 100 PHE A N 1
ATOM 841 C CA . PHE A 1 100 ? 9.392 -0.125 -14.667 1.00 88.00 100 PHE A CA 1
ATOM 842 C C . PHE A 1 100 ? 10.876 0.203 -14.857 1.00 88.00 100 PHE A C 1
ATOM 844 O O . PHE A 1 100 ? 11.347 0.326 -15.983 1.00 88.00 100 PHE A O 1
ATOM 851 N N . ALA A 1 101 ? 11.656 0.281 -13.773 1.00 86.06 101 ALA A N 1
ATOM 852 C CA . ALA A 1 101 ? 13.106 0.429 -13.897 1.00 86.06 101 ALA A CA 1
ATOM 853 C C . ALA A 1 101 ? 13.738 -0.823 -14.518 1.00 86.06 101 ALA A C 1
ATOM 855 O O . ALA A 1 101 ? 14.633 -0.714 -15.348 1.00 86.06 101 ALA A O 1
ATOM 856 N N . VAL A 1 102 ? 13.259 -2.013 -14.144 1.00 83.06 102 VAL A N 1
ATOM 857 C CA . VAL A 1 102 ? 13.713 -3.278 -14.742 1.00 83.06 102 VAL A CA 1
ATOM 858 C C . VAL A 1 102 ? 13.317 -3.362 -16.220 1.00 83.06 102 VAL A C 1
ATOM 860 O O . VAL A 1 102 ? 14.151 -3.741 -17.036 1.00 83.06 102 VAL A O 1
ATOM 863 N N . GLY A 1 103 ? 12.093 -2.964 -16.572 1.00 84.25 103 GLY A N 1
ATOM 864 C CA . GLY A 1 103 ? 11.609 -2.857 -17.947 1.00 84.25 103 GLY A CA 1
ATOM 865 C C . GLY A 1 103 ? 12.496 -1.937 -18.778 1.00 84.25 103 GLY A C 1
ATOM 866 O O . GLY A 1 103 ? 12.999 -2.359 -19.813 1.00 84.25 103 GLY A O 1
ATOM 867 N N . ALA A 1 104 ? 12.811 -0.742 -18.276 1.00 84.44 104 ALA A N 1
ATOM 868 C CA . ALA A 1 104 ? 13.710 0.185 -18.958 1.00 84.44 104 ALA A CA 1
ATOM 869 C C . ALA A 1 104 ? 15.105 -0.415 -19.227 1.00 84.44 104 ALA A C 1
ATOM 871 O O . ALA A 1 104 ? 15.657 -0.204 -20.307 1.00 84.44 104 ALA A O 1
ATOM 872 N N . LEU A 1 105 ? 15.664 -1.193 -18.288 1.00 78.69 105 LEU A N 1
ATOM 873 C CA . LEU A 1 105 ? 16.919 -1.926 -18.505 1.00 78.69 105 LEU A CA 1
ATOM 874 C C . LEU A 1 105 ? 16.771 -3.017 -19.579 1.00 78.69 105 LEU A C 1
ATOM 876 O O . LEU A 1 105 ? 17.636 -3.153 -20.435 1.00 78.69 105 LEU A O 1
ATOM 880 N N . LEU A 1 106 ? 15.688 -3.796 -19.535 1.00 74.12 106 LEU A N 1
ATOM 881 C CA . LEU A 1 106 ? 15.460 -4.904 -20.467 1.00 74.12 106 LEU A CA 1
ATOM 882 C C . LEU A 1 106 ? 15.160 -4.430 -21.893 1.00 74.12 106 LEU A C 1
ATOM 884 O O . LEU A 1 106 ? 15.580 -5.083 -22.845 1.00 74.12 106 LEU A O 1
ATOM 888 N N . GLY A 1 107 ? 14.451 -3.311 -22.053 1.00 69.38 107 GLY A N 1
ATOM 889 C CA . GLY A 1 107 ? 14.150 -2.738 -23.363 1.00 69.38 107 GLY A CA 1
ATOM 890 C C . GLY A 1 107 ? 15.409 -2.279 -24.102 1.00 69.38 107 GLY A C 1
ATOM 891 O O . GLY A 1 107 ? 15.518 -2.507 -25.303 1.00 69.38 107 GLY A O 1
ATOM 892 N N . GLU A 1 108 ? 16.395 -1.726 -23.391 1.00 65.94 108 GLU A N 1
ATOM 893 C CA . GLU A 1 108 ? 17.672 -1.308 -23.983 1.00 65.94 108 GLU A CA 1
ATOM 894 C C . GLU A 1 108 ? 18.455 -2.504 -24.550 1.00 65.94 108 GLU A C 1
ATOM 896 O O . GLU A 1 108 ? 18.927 -2.449 -25.687 1.00 65.94 108 GLU A O 1
ATOM 901 N N . GLU A 1 109 ? 18.494 -3.617 -23.813 1.00 60.94 109 GLU A N 1
ATOM 902 C CA . GLU A 1 109 ? 19.100 -4.880 -24.259 1.00 60.94 109 GLU A CA 1
ATOM 903 C C . GLU A 1 109 ? 18.316 -5.518 -25.426 1.00 60.94 109 GLU A C 1
ATOM 905 O O . GLU A 1 109 ? 18.907 -6.120 -26.317 1.00 60.94 109 GLU A O 1
ATOM 910 N N . ALA A 1 110 ? 16.986 -5.359 -25.474 1.00 55.38 110 ALA A N 1
ATOM 911 C CA . ALA A 1 110 ? 16.131 -5.899 -26.539 1.00 55.38 110 ALA A CA 1
ATOM 912 C C . ALA A 1 110 ? 16.267 -5.162 -27.887 1.00 55.38 110 ALA A C 1
ATOM 914 O O . ALA A 1 110 ? 15.909 -5.712 -28.931 1.00 55.38 110 ALA A O 1
ATOM 915 N N . THR A 1 111 ? 16.817 -3.943 -27.893 1.00 52.06 111 THR A N 1
ATOM 916 C CA . THR A 1 111 ? 17.234 -3.234 -29.118 1.00 52.06 111 THR A CA 1
ATOM 917 C C . THR A 1 111 ? 18.453 -3.874 -29.798 1.00 52.06 111 THR A C 1
ATOM 919 O O . THR A 1 111 ? 18.751 -3.550 -30.951 1.00 52.06 111 THR A O 1
ATOM 922 N N . ALA A 1 112 ? 19.140 -4.819 -29.141 1.00 52.22 112 ALA A N 1
ATOM 923 C CA . ALA A 1 112 ? 20.059 -5.732 -29.808 1.00 52.22 112 ALA A CA 1
ATOM 924 C C . ALA A 1 112 ? 19.242 -6.675 -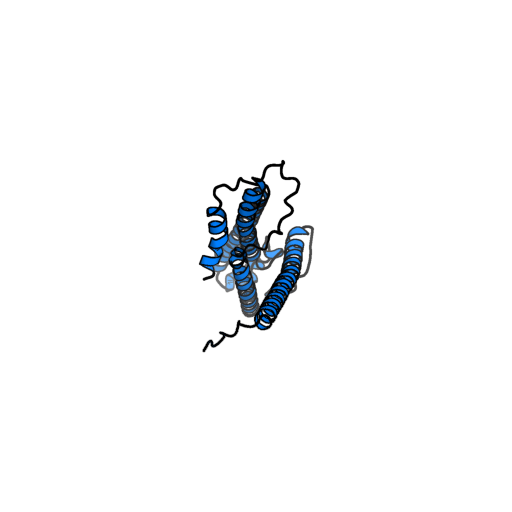30.709 1.00 52.22 112 ALA A C 1
ATOM 926 O O . ALA A 1 112 ? 18.597 -7.615 -30.249 1.00 52.22 112 ALA A O 1
ATOM 927 N N . GLY A 1 113 ? 19.199 -6.363 -32.007 1.00 43.53 113 GLY A N 1
ATOM 928 C CA . GLY A 1 113 ? 18.355 -7.056 -32.980 1.00 43.53 113 GLY A CA 1
ATOM 929 C C . GLY A 1 113 ? 18.517 -8.581 -32.980 1.00 43.53 113 GLY A C 1
ATOM 930 O O . GLY A 1 113 ? 19.555 -9.127 -32.611 1.00 43.53 113 GLY A O 1
ATOM 931 N N . TRP A 1 114 ? 17.490 -9.272 -33.483 1.00 44.81 114 TRP A N 1
ATOM 932 C CA . TRP A 1 114 ? 17.330 -10.737 -33.467 1.00 44.81 114 TRP A CA 1
ATOM 933 C C . TRP A 1 114 ? 18.444 -11.513 -34.207 1.00 44.81 114 TRP A C 1
ATOM 935 O O . TRP A 1 114 ? 18.427 -12.738 -34.242 1.00 44.81 114 TRP A O 1
ATOM 945 N N . TRP A 1 115 ? 19.416 -10.810 -34.797 1.00 47.06 115 TRP A N 1
ATOM 946 C CA . TRP A 1 115 ? 20.633 -11.346 -35.406 1.00 47.06 115 TRP A CA 1
ATOM 947 C C . TRP A 1 115 ? 21.750 -11.645 -34.388 1.00 47.06 115 TRP A C 1
ATOM 949 O O . TRP A 1 115 ? 22.716 -12.321 -34.734 1.00 47.06 115 TRP A O 1
ATOM 959 N N . GLN A 1 116 ? 21.628 -11.208 -33.129 1.00 44.97 116 GLN A N 1
ATOM 960 C CA . GLN A 1 116 ? 22.547 -11.568 -32.042 1.00 44.97 116 GLN A CA 1
ATOM 961 C C . GLN A 1 116 ? 22.061 -12.801 -31.258 1.00 44.97 116 GLN A C 1
ATOM 963 O O . GLN A 1 116 ? 21.935 -12.782 -30.035 1.00 44.97 116 GLN A O 1
ATOM 968 N N . PHE A 1 117 ? 21.823 -13.919 -31.951 1.00 40.81 117 PHE A N 1
ATOM 969 C CA . PHE A 1 117 ? 21.730 -15.234 -31.305 1.00 40.81 117 PHE A CA 1
ATOM 970 C C . PHE A 1 117 ? 23.120 -15.632 -30.778 1.00 40.81 117 PHE A C 1
ATOM 972 O O . PHE A 1 117 ? 23.889 -16.311 -31.452 1.00 40.81 117 PHE A O 1
ATOM 979 N N . GLY A 1 118 ? 23.482 -15.158 -29.583 1.00 42.72 118 GLY A N 1
ATOM 980 C CA . GLY A 1 118 ? 24.756 -15.510 -28.948 1.00 42.72 118 GLY A CA 1
ATOM 981 C C . GLY A 1 118 ? 25.202 -14.627 -27.783 1.00 42.72 118 GLY A C 1
ATOM 982 O O . GLY A 1 118 ? 26.087 -15.031 -27.030 1.00 42.72 118 GLY A O 1
ATOM 983 N N . SER A 1 119 ? 24.589 -13.462 -27.557 1.00 42.25 119 SER A N 1
ATOM 984 C CA . SER A 1 119 ? 24.897 -12.607 -26.404 1.00 42.25 119 SER A CA 1
ATOM 985 C C . SER A 1 119 ? 24.167 -13.074 -25.136 1.00 42.25 119 SER A C 1
ATOM 987 O O . SER A 1 119 ? 23.433 -12.335 -24.488 1.00 42.25 119 SER A O 1
ATOM 989 N N . VAL A 1 120 ? 24.438 -14.310 -24.702 1.00 50.00 120 VAL A N 1
ATOM 990 C CA . VAL A 1 120 ? 24.273 -14.687 -23.289 1.00 50.00 120 VAL A CA 1
ATOM 991 C C . VAL A 1 120 ? 25.358 -13.946 -22.511 1.00 50.00 120 VAL A C 1
ATOM 993 O O . VAL A 1 120 ? 26.438 -14.476 -22.250 1.00 50.00 120 VAL A O 1
ATOM 996 N N . ARG A 1 121 ? 25.112 -12.679 -22.167 1.00 45.00 121 ARG A N 1
ATOM 997 C CA . ARG A 1 121 ? 25.998 -11.945 -21.267 1.00 45.00 121 ARG A CA 1
ATOM 998 C C . ARG A 1 121 ? 25.208 -11.192 -20.207 1.00 45.00 121 ARG A C 1
ATOM 1000 O O . ARG A 1 121 ? 24.834 -10.046 -20.372 1.00 45.00 121 ARG A O 1
ATOM 1007 N N . SER A 1 122 ? 25.149 -11.855 -19.053 1.00 44.44 122 SER A N 1
ATOM 1008 C CA . SER A 1 122 ? 24.972 -11.288 -17.712 1.00 44.44 122 SER A CA 1
ATOM 1009 C C . SER A 1 122 ? 23.529 -11.031 -17.278 1.00 44.44 122 SER A C 1
ATOM 1011 O O . SER A 1 122 ? 22.985 -9.957 -17.468 1.00 44.44 122 SER A O 1
ATOM 1013 N N . THR A 1 123 ? 22.972 -12.035 -16.589 1.00 47.66 123 THR A N 1
ATOM 1014 C CA . THR A 1 123 ? 22.085 -11.923 -15.410 1.00 47.66 123 THR A CA 1
ATOM 1015 C C . THR A 1 123 ? 21.532 -10.522 -15.112 1.00 47.66 123 THR A C 1
ATOM 1017 O O . THR A 1 123 ? 22.352 -9.654 -14.789 1.00 47.66 123 THR A O 1
ATOM 1020 N N . PRO A 1 124 ? 20.199 -10.308 -15.040 1.00 48.09 124 PRO A N 1
ATOM 1021 C CA . PRO A 1 124 ? 19.665 -9.081 -14.465 1.00 48.09 124 PRO A CA 1
ATOM 1022 C C . PRO A 1 124 ? 20.090 -9.041 -12.996 1.00 48.09 124 PRO A C 1
ATOM 1024 O O . PRO A 1 124 ? 19.515 -9.695 -12.124 1.00 48.09 124 PRO A O 1
ATOM 1027 N N . ARG A 1 125 ? 21.181 -8.328 -12.717 1.00 57.75 125 ARG A N 1
ATOM 1028 C CA . ARG A 1 125 ? 21.582 -8.026 -11.352 1.00 57.75 125 ARG A CA 1
ATOM 1029 C C . ARG A 1 125 ? 20.543 -7.047 -10.858 1.00 57.75 125 ARG A C 1
ATOM 1031 O O . ARG A 1 125 ? 20.408 -5.967 -11.422 1.00 57.75 125 ARG A O 1
ATOM 1038 N N . LEU A 1 126 ? 19.798 -7.480 -9.850 1.00 65.88 126 LEU A N 1
ATOM 1039 C CA . LEU A 1 126 ? 18.946 -6.664 -9.003 1.00 65.88 126 LEU A CA 1
ATOM 1040 C C . LEU A 1 126 ? 19.346 -5.178 -9.055 1.00 65.88 126 LEU A C 1
ATOM 1042 O O . LEU A 1 126 ? 20.395 -4.794 -8.533 1.00 65.88 126 LEU A O 1
ATOM 1046 N N . HIS A 1 127 ? 18.550 -4.353 -9.736 1.00 73.81 127 HIS A N 1
ATOM 1047 C CA . HIS A 1 127 ? 18.865 -2.937 -9.865 1.00 73.81 127 HIS A CA 1
ATOM 1048 C C . HIS A 1 127 ? 18.767 -2.259 -8.493 1.00 73.81 127 HIS A C 1
ATOM 1050 O O . HIS A 1 127 ? 17.819 -2.496 -7.742 1.00 73.81 127 HIS A O 1
ATOM 1056 N N . TRP A 1 128 ? 19.738 -1.406 -8.170 1.00 77.19 128 TRP A N 1
ATOM 1057 C CA . TRP A 1 128 ? 19.887 -0.786 -6.850 1.00 77.19 128 TRP A CA 1
ATOM 1058 C C . TRP A 1 128 ? 18.720 0.141 -6.466 1.00 77.19 128 TRP A C 1
ATOM 1060 O O . TRP A 1 128 ? 18.519 0.410 -5.284 1.00 77.19 128 TRP A O 1
ATOM 1070 N N . SER A 1 129 ? 17.898 0.574 -7.431 1.00 81.62 129 SER A N 1
ATOM 1071 C CA . SER A 1 129 ? 16.674 1.348 -7.162 1.00 81.62 129 SER A CA 1
ATOM 1072 C C . SER A 1 129 ? 15.630 0.592 -6.326 1.00 81.62 129 SER A C 1
ATOM 1074 O O . SER A 1 129 ? 14.720 1.216 -5.786 1.00 81.62 129 SER A O 1
ATOM 1076 N N . ILE A 1 130 ? 15.783 -0.726 -6.144 1.00 83.12 130 ILE A N 1
ATOM 1077 C CA . ILE A 1 130 ? 14.949 -1.550 -5.252 1.00 83.12 130 ILE A CA 1
ATOM 1078 C C . ILE A 1 130 ? 14.995 -1.103 -3.786 1.00 83.12 130 ILE A C 1
ATOM 1080 O O . ILE A 1 130 ? 14.081 -1.395 -3.016 1.00 83.12 130 ILE A O 1
ATOM 1084 N N . VAL A 1 131 ? 16.048 -0.378 -3.390 1.00 83.69 131 VAL A N 1
ATOM 1085 C CA . VAL A 1 131 ? 16.243 0.095 -2.014 1.00 83.69 131 VAL A CA 1
ATOM 1086 C C . VAL A 1 131 ? 15.026 0.876 -1.510 1.00 83.69 131 VAL A C 1
ATOM 1088 O O . VAL A 1 131 ? 14.668 0.716 -0.346 1.00 83.69 131 VAL A O 1
ATOM 1091 N N . GLY A 1 132 ? 14.345 1.645 -2.369 1.00 84.25 132 GLY A N 1
ATOM 1092 C CA . GLY A 1 132 ? 13.117 2.358 -2.000 1.00 84.25 132 GLY A CA 1
ATOM 1093 C C . GLY A 1 132 ? 11.989 1.420 -1.560 1.00 84.25 132 GLY A C 1
ATOM 1094 O O . GLY A 1 132 ? 11.500 1.531 -0.436 1.00 84.25 132 GLY A O 1
ATOM 1095 N N . ALA A 1 133 ? 11.625 0.450 -2.406 1.00 86.69 133 ALA A N 1
ATOM 1096 C CA . ALA A 1 133 ? 10.575 -0.529 -2.104 1.00 86.69 133 ALA A CA 1
ATOM 1097 C C . ALA A 1 133 ? 10.919 -1.383 -0.869 1.00 86.69 133 ALA A C 1
ATOM 1099 O O . ALA A 1 133 ? 10.060 -1.676 -0.032 1.00 86.69 133 ALA A O 1
ATOM 1100 N N . PHE A 1 134 ? 12.198 -1.734 -0.707 1.00 85.25 134 PHE A N 1
ATOM 1101 C CA . PHE A 1 134 ? 12.670 -2.500 0.442 1.00 85.25 134 PHE A CA 1
ATOM 1102 C C . PHE A 1 134 ? 12.591 -1.710 1.755 1.00 85.25 134 PHE A C 1
ATOM 1104 O O . PHE A 1 134 ? 12.035 -2.200 2.738 1.00 85.25 134 PHE A O 1
ATOM 1111 N N . GLN A 1 135 ? 13.110 -0.478 1.783 1.00 87.00 135 GLN A N 1
ATOM 1112 C CA . GLN A 1 135 ? 13.042 0.376 2.972 1.00 87.00 135 GLN A CA 1
ATOM 1113 C C . GLN A 1 135 ? 11.591 0.653 3.375 1.00 87.00 135 GLN A C 1
ATOM 1115 O O . GLN A 1 135 ? 11.273 0.639 4.564 1.00 87.00 135 GLN A O 1
ATOM 1120 N N . LEU A 1 136 ? 10.708 0.850 2.394 1.00 86.19 136 LEU A N 1
ATOM 1121 C CA . LEU A 1 136 ? 9.287 1.036 2.648 1.00 86.19 136 LEU A CA 1
ATOM 1122 C C . LEU A 1 136 ? 8.652 -0.217 3.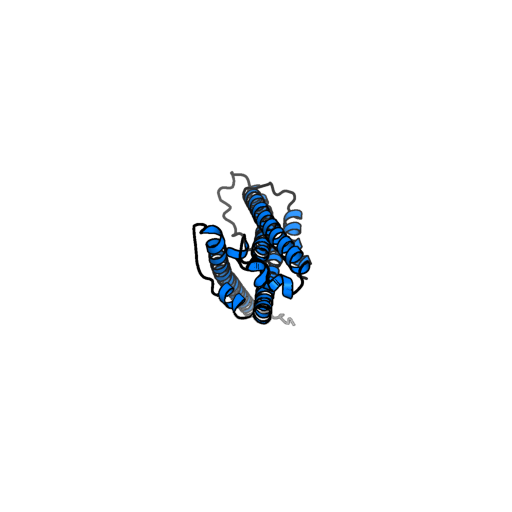267 1.00 86.19 136 LEU A C 1
ATOM 1124 O O . LEU A 1 136 ? 7.931 -0.113 4.255 1.00 86.19 136 LEU A O 1
ATOM 1128 N N . THR A 1 137 ? 8.983 -1.406 2.758 1.00 85.75 137 THR A N 1
ATOM 1129 C CA . THR A 1 137 ? 8.518 -2.687 3.325 1.00 85.75 137 THR A CA 1
ATOM 1130 C C . THR A 1 137 ? 8.946 -2.837 4.791 1.00 85.75 137 THR A C 1
ATOM 1132 O O . THR A 1 137 ? 8.136 -3.205 5.641 1.00 85.75 137 THR A O 1
ATOM 1135 N N . LEU A 1 138 ? 10.197 -2.497 5.129 1.00 85.94 138 LEU A N 1
ATOM 1136 C CA . LEU A 1 138 ? 10.677 -2.526 6.518 1.00 85.94 138 LEU A CA 1
ATOM 1137 C C . LEU A 1 138 ? 9.925 -1.537 7.415 1.00 85.94 138 LEU A C 1
ATOM 1139 O O . LEU A 1 138 ? 9.570 -1.875 8.547 1.00 85.94 138 LEU A O 1
ATOM 1143 N N . LEU A 1 139 ? 9.655 -0.334 6.904 1.00 87.25 139 LEU A N 1
ATOM 1144 C CA . LEU A 1 139 ? 8.884 0.677 7.618 1.00 87.25 139 LEU A CA 1
ATOM 1145 C C . LEU A 1 139 ? 7.461 0.182 7.898 1.00 87.25 139 LEU A C 1
ATOM 1147 O O . LEU A 1 139 ? 7.005 0.266 9.040 1.00 87.25 139 LEU A O 1
ATOM 1151 N N . PHE A 1 140 ? 6.784 -0.398 6.903 1.00 82.75 140 PHE A N 1
ATOM 1152 C CA . PHE A 1 140 ? 5.455 -0.981 7.088 1.00 82.75 140 PHE A CA 1
ATOM 1153 C C . PHE A 1 140 ? 5.468 -2.164 8.048 1.00 82.75 140 PHE A C 1
ATOM 1155 O O . PHE A 1 140 ? 4.566 -2.271 8.877 1.00 82.75 140 PHE A O 1
ATOM 1162 N N . GLN A 1 141 ? 6.488 -3.021 8.007 1.00 81.38 141 GLN A N 1
ATOM 1163 C CA . GLN A 1 141 ? 6.591 -4.156 8.921 1.00 81.38 141 GLN A CA 1
ATOM 1164 C C . GLN A 1 141 ? 6.732 -3.698 10.383 1.00 81.38 141 GLN A C 1
ATOM 1166 O O . GLN A 1 141 ? 6.065 -4.247 11.264 1.00 81.38 141 GLN A O 1
ATOM 1171 N N . GLY A 1 142 ? 7.546 -2.668 10.639 1.00 77.12 142 GLY A N 1
ATOM 1172 C CA . GLY A 1 142 ? 7.673 -2.060 11.967 1.00 77.12 142 GLY A CA 1
ATOM 1173 C C . GLY A 1 142 ? 6.402 -1.326 12.409 1.00 77.12 142 GLY A C 1
ATOM 1174 O O . GLY A 1 142 ? 5.922 -1.518 13.527 1.00 77.12 142 GLY A O 1
ATOM 1175 N N . SER A 1 143 ? 5.812 -0.532 11.513 1.00 82.75 143 SER A N 1
ATOM 1176 C CA . SER A 1 143 ? 4.587 0.235 11.775 1.00 82.75 143 SER A CA 1
ATOM 1177 C C . SER A 1 143 ? 3.382 -0.668 12.048 1.00 82.75 143 SER A C 1
ATOM 1179 O O . SER A 1 143 ? 2.604 -0.416 12.970 1.00 82.75 143 SER A O 1
ATOM 1181 N N . THR A 1 144 ? 3.250 -1.767 11.303 1.00 81.38 144 THR A N 1
ATOM 1182 C CA . THR A 1 144 ? 2.159 -2.735 11.478 1.00 81.38 144 THR A CA 1
ATOM 1183 C C . THR A 1 144 ? 2.237 -3.391 12.849 1.00 81.38 144 THR A C 1
ATOM 1185 O O . THR A 1 144 ? 1.225 -3.470 13.538 1.00 81.38 144 THR A O 1
ATOM 1188 N N . TRP A 1 145 ? 3.434 -3.788 13.294 1.00 79.62 145 TRP A N 1
ATOM 1189 C CA . TRP A 1 145 ? 3.617 -4.356 14.632 1.00 79.62 145 TRP A CA 1
ATOM 1190 C C . TRP A 1 145 ? 3.161 -3.391 15.735 1.00 79.62 145 TRP A C 1
ATOM 1192 O O . TRP A 1 145 ? 2.399 -3.774 16.626 1.00 79.62 145 TRP A O 1
ATOM 1202 N N . LEU A 1 146 ? 3.565 -2.120 15.646 1.00 82.06 146 LEU A N 1
ATOM 1203 C CA . LEU A 1 146 ? 3.150 -1.096 16.604 1.00 82.06 146 LEU A CA 1
ATOM 1204 C C . LEU A 1 146 ? 1.634 -0.855 16.548 1.00 82.06 146 LEU A C 1
ATOM 1206 O O . LEU A 1 146 ? 0.974 -0.784 17.584 1.00 82.06 146 LEU A O 1
ATOM 1210 N N . THR A 1 147 ? 1.070 -0.771 15.345 1.00 84.12 147 THR A N 1
ATOM 1211 C CA . THR A 1 147 ? -0.359 -0.514 15.127 1.00 84.12 147 THR A CA 1
ATOM 1212 C C . THR A 1 147 ? -1.224 -1.663 15.644 1.00 84.12 147 THR A C 1
ATOM 1214 O O . THR A 1 147 ? -2.274 -1.426 16.247 1.00 84.12 147 THR A O 1
ATOM 1217 N N . GLU A 1 148 ? -0.787 -2.911 15.469 1.00 84.81 148 GLU A N 1
ATOM 1218 C CA . GLU A 1 148 ? -1.466 -4.079 16.028 1.00 84.81 148 GLU A CA 1
ATOM 1219 C C . GLU A 1 148 ? -1.407 -4.088 17.560 1.00 84.81 148 GLU A C 1
ATOM 1221 O O . GLU A 1 148 ? -2.426 -4.364 18.196 1.00 84.81 148 GLU A O 1
ATOM 1226 N N . LYS A 1 149 ? -0.268 -3.714 18.162 1.00 86.38 149 LYS A N 1
ATOM 1227 C CA . LYS A 1 149 ? -0.140 -3.583 19.622 1.00 86.38 149 LYS A CA 1
ATOM 1228 C C . LYS A 1 149 ? -1.082 -2.510 20.179 1.00 86.38 149 LYS A C 1
ATOM 1230 O O . LYS A 1 149 ? -1.849 -2.793 21.095 1.00 86.38 149 LYS A O 1
ATOM 1235 N N . LEU A 1 150 ? -1.096 -1.319 19.579 1.00 88.50 150 LEU A N 1
ATOM 1236 C CA . LEU A 1 150 ? -1.998 -0.233 19.978 1.00 88.50 150 LEU A CA 1
ATOM 1237 C C . LEU A 1 150 ? -3.474 -0.614 19.794 1.00 88.50 150 LEU A C 1
ATOM 1239 O O . LEU A 1 150 ? -4.324 -0.267 20.613 1.00 88.50 150 LEU A O 1
ATOM 1243 N N . SER A 1 151 ? -3.799 -1.352 18.731 1.00 87.31 151 SER A N 1
ATOM 1244 C CA . SER A 1 151 ? -5.166 -1.824 18.486 1.00 87.31 151 SER A CA 1
ATOM 1245 C C . SER A 1 151 ? -5.601 -2.872 19.512 1.00 87.31 151 SER A C 1
ATOM 1247 O O . SER A 1 151 ? -6.744 -2.841 19.968 1.00 87.31 151 SER A O 1
ATOM 1249 N N . LEU A 1 152 ? -4.694 -3.758 19.931 1.00 90.62 152 LEU A N 1
ATOM 1250 C CA . LEU A 1 152 ? -4.937 -4.697 21.025 1.00 90.62 152 LEU A CA 1
ATOM 1251 C C . LEU A 1 152 ? -5.166 -3.987 22.358 1.00 90.62 152 LEU A C 1
ATOM 1253 O O . LEU A 1 152 ? -6.107 -4.333 23.066 1.00 90.62 152 LEU A O 1
ATOM 1257 N N . GLU A 1 153 ? -4.347 -2.990 22.688 1.00 92.25 153 GLU A N 1
ATOM 1258 C CA . GLU A 1 153 ? -4.515 -2.193 23.910 1.00 92.25 153 GLU A CA 1
ATOM 1259 C C . GLU A 1 153 ? -5.849 -1.434 23.903 1.00 92.25 153 GLU A C 1
ATOM 1261 O O . GLU A 1 153 ? -6.542 -1.374 24.916 1.00 92.25 153 GLU A O 1
ATOM 1266 N N . LYS A 1 154 ? -6.260 -0.916 22.740 1.00 90.12 154 LYS A N 1
ATOM 1267 C CA . LYS A 1 154 ? -7.486 -0.125 22.590 1.00 90.12 154 LYS A CA 1
ATOM 1268 C C . LYS A 1 154 ? -8.777 -0.947 22.591 1.00 90.12 154 LYS A C 1
ATOM 1270 O O . LYS A 1 154 ? -9.786 -0.484 23.117 1.00 90.12 154 LYS A O 1
ATOM 1275 N N . TYR A 1 155 ? -8.784 -2.114 21.949 1.00 89.75 155 TYR A N 1
ATOM 1276 C CA . TYR A 1 155 ? -10.006 -2.896 21.696 1.00 89.75 155 TYR A CA 1
ATOM 1277 C C . TYR A 1 155 ? -10.027 -4.258 22.415 1.00 89.75 155 TYR A C 1
ATOM 1279 O O . TYR A 1 155 ? -11.032 -4.973 22.368 1.00 89.75 155 TYR A O 1
ATOM 1287 N N . GLY A 1 156 ? -8.935 -4.634 23.084 1.00 90.88 156 GLY A N 1
ATOM 1288 C CA . GLY A 1 156 ? -8.848 -5.803 23.953 1.00 90.88 156 GLY A CA 1
ATOM 1289 C C . GLY A 1 156 ? -9.177 -7.130 23.262 1.00 90.88 156 GLY A C 1
ATOM 1290 O O . GLY A 1 156 ? -8.748 -7.417 22.140 1.00 90.88 156 GLY A O 1
ATOM 1291 N N . ASN A 1 157 ? -9.962 -7.963 23.952 1.00 86.50 157 ASN A N 1
ATOM 1292 C CA . ASN A 1 157 ? -10.273 -9.330 23.523 1.00 86.50 157 ASN A CA 1
ATOM 1293 C C . ASN A 1 157 ? -11.000 -9.396 22.171 1.00 86.50 157 ASN A C 1
ATOM 1295 O O . ASN A 1 157 ? -10.776 -10.339 21.417 1.00 86.50 157 ASN A O 1
ATOM 1299 N N . ALA A 1 158 ? -11.816 -8.395 21.822 1.00 85.56 158 ALA A N 1
ATOM 1300 C CA . ALA A 1 158 ? -12.511 -8.369 20.534 1.00 85.56 158 ALA A CA 1
ATOM 1301 C C . ALA A 1 158 ? -11.527 -8.309 19.353 1.00 85.56 158 ALA A C 1
ATOM 1303 O O . ALA A 1 158 ? -11.733 -8.978 18.341 1.00 85.56 158 ALA A O 1
ATOM 1304 N N . TYR A 1 159 ? -10.435 -7.552 19.492 1.00 86.56 159 TYR A N 1
ATOM 1305 C CA . TYR A 1 159 ? -9.400 -7.459 18.461 1.00 86.56 159 TYR A CA 1
ATOM 1306 C C . TYR A 1 159 ? -8.467 -8.672 18.464 1.00 86.56 159 TYR A C 1
ATOM 1308 O O . TYR A 1 159 ? -8.059 -9.133 17.402 1.00 86.56 159 TYR A O 1
ATOM 1316 N N . ARG A 1 160 ? -8.208 -9.271 19.633 1.00 86.75 160 ARG A N 1
ATOM 1317 C CA . ARG A 1 160 ? -7.494 -10.555 19.719 1.00 86.75 160 ARG A CA 1
ATOM 1318 C C . ARG A 1 160 ? -8.231 -11.666 18.969 1.00 86.75 160 ARG A C 1
ATOM 1320 O O . ARG A 1 160 ? -7.600 -12.414 18.232 1.00 86.75 160 ARG A O 1
ATOM 1327 N N . LEU A 1 161 ? -9.556 -11.740 19.102 1.00 86.06 161 LEU A N 1
ATOM 1328 C CA . LEU A 1 161 ? -10.370 -12.696 18.345 1.00 86.06 161 LEU A CA 1
ATOM 1329 C C . LEU A 1 161 ? -10.282 -12.451 16.836 1.00 86.06 161 LEU A C 1
ATOM 1331 O O . LEU A 1 161 ? -10.231 -13.407 16.075 1.00 86.06 161 LEU A O 1
ATOM 1335 N N . TYR A 1 162 ? -10.210 -11.189 16.411 1.00 82.75 162 TYR A N 1
ATOM 1336 C CA . TYR A 1 162 ? -10.021 -10.826 15.008 1.00 82.75 162 TYR A CA 1
ATOM 1337 C C . TYR A 1 162 ? -8.618 -11.182 14.483 1.00 82.75 162 TYR A C 1
ATOM 1339 O O . TYR A 1 162 ? -8.482 -11.665 13.362 1.00 82.75 162 TYR A O 1
ATOM 1347 N N . GLN A 1 163 ? -7.570 -11.034 15.300 1.00 81.31 163 GLN A N 1
ATOM 1348 C CA . GLN A 1 163 ? -6.223 -11.520 14.965 1.00 81.31 163 GLN A CA 1
ATOM 1349 C C . GLN A 1 163 ? -6.170 -13.045 14.840 1.00 81.31 163 GLN A C 1
ATOM 1351 O O . GLN A 1 163 ? -5.516 -13.560 13.938 1.00 81.31 163 GLN A O 1
ATOM 1356 N N . GLN A 1 164 ? -6.870 -13.746 15.737 1.00 78.06 164 GLN A N 1
ATOM 1357 C CA . GLN A 1 164 ? -6.996 -15.205 15.759 1.00 78.06 164 GLN A CA 1
ATOM 1358 C C . GLN A 1 164 ? -8.001 -15.738 14.741 1.00 78.06 164 GLN A C 1
ATOM 1360 O O . GLN A 1 164 ? -8.175 -16.954 14.653 1.00 78.06 164 GLN A O 1
ATOM 1365 N N . GLN A 1 165 ? -8.691 -14.864 13.999 1.00 66.94 165 GLN A N 1
ATOM 1366 C CA . GLN A 1 165 ? -9.683 -15.258 13.010 1.00 66.94 165 GLN A CA 1
ATOM 1367 C C . GLN A 1 165 ? -8.980 -15.823 11.771 1.00 66.94 165 GLN A C 1
ATOM 1369 O O . GLN A 1 165 ? -8.964 -15.257 10.682 1.00 66.94 165 GLN A O 1
ATOM 1374 N N . ASP A 1 166 ? -8.402 -17.000 11.961 1.00 48.88 166 ASP A N 1
ATOM 1375 C CA . ASP A 1 166 ? -7.830 -17.866 10.954 1.00 48.88 166 ASP A CA 1
ATOM 1376 C C . ASP A 1 166 ? -8.955 -18.756 10.423 1.00 48.88 166 ASP A C 1
ATOM 1378 O O . ASP A 1 166 ? -9.017 -19.956 10.681 1.00 48.88 166 ASP A O 1
ATOM 1382 N N . LYS A 1 167 ? -9.939 -18.167 9.728 1.00 45.41 167 LYS A N 1
ATOM 1383 C CA . LYS A 1 167 ? -10.932 -18.972 9.006 1.00 45.41 167 LYS A CA 1
ATOM 1384 C C . LYS A 1 167 ? -11.072 -18.558 7.544 1.00 45.41 167 LYS A C 1
ATOM 1386 O O . LYS A 1 167 ? -11.517 -17.445 7.263 1.00 45.41 167 LYS A O 1
ATOM 1391 N N . PRO A 1 168 ? -10.709 -19.455 6.605 1.00 45.62 168 PRO A N 1
ATOM 1392 C CA . PRO A 1 168 ? -11.124 -19.358 5.220 1.00 45.62 168 PRO A CA 1
ATOM 1393 C C . PRO A 1 168 ? -12.608 -19.722 5.166 1.00 45.62 168 PRO A C 1
ATOM 1395 O O . PRO A 1 168 ? -12.992 -20.842 5.489 1.00 45.62 168 PRO A O 1
ATOM 1398 N N . PHE A 1 169 ? -13.458 -18.779 4.776 1.00 34.72 169 PHE A N 1
ATOM 1399 C CA . PHE A 1 169 ? -14.838 -19.089 4.423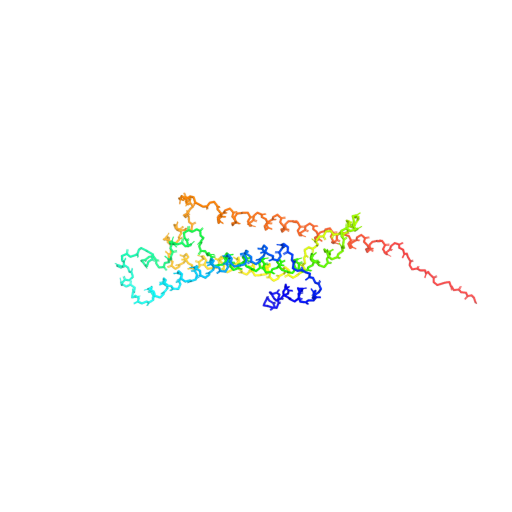 1.00 34.72 169 PHE A CA 1
ATOM 1400 C C . PHE A 1 169 ? -15.087 -18.598 3.000 1.00 34.72 169 PHE A C 1
ATOM 1402 O O . PHE A 1 169 ? -15.215 -17.399 2.767 1.00 34.72 169 PHE A O 1
ATOM 1409 N N . GLY A 1 170 ? -15.086 -19.549 2.062 1.00 36.78 170 GLY A N 1
ATOM 1410 C CA . GLY A 1 170 ? -15.520 -19.350 0.679 1.00 36.78 170 GLY A CA 1
ATOM 1411 C C . GLY A 1 170 ? -14.535 -18.593 -0.216 1.00 36.78 170 GLY A C 1
ATOM 1412 O O . GLY A 1 170 ? -14.528 -17.367 -0.256 1.00 36.78 170 GLY A O 1
ATOM 1413 N N . SER A 1 171 ? -13.732 -19.361 -0.959 1.00 41.31 171 SER A N 1
ATOM 1414 C CA . SER A 1 171 ? -13.212 -19.045 -2.302 1.00 41.31 171 SER A CA 1
ATOM 1415 C C . SER A 1 171 ? -12.742 -17.604 -2.587 1.00 41.31 171 SER A C 1
ATOM 1417 O O . SER A 1 171 ? -13.412 -16.842 -3.279 1.00 41.31 171 SER A O 1
ATOM 1419 N N . SER A 1 172 ? -11.516 -17.275 -2.182 1.00 44.00 172 SER A N 1
ATOM 1420 C CA . SER A 1 172 ? -10.551 -16.627 -3.086 1.00 44.00 172 SER A CA 1
ATOM 1421 C C . SER A 1 172 ? -9.132 -16.896 -2.576 1.00 44.00 172 SER A C 1
ATOM 1423 O O . SER A 1 172 ? -8.600 -16.206 -1.710 1.00 44.00 172 SER A O 1
ATOM 1425 N N . LEU A 1 173 ? -8.509 -17.957 -3.102 1.00 52.19 173 LEU A N 1
ATOM 1426 C CA . LEU A 1 173 ? -7.120 -18.327 -2.801 1.00 52.19 173 LEU A CA 1
ATOM 1427 C C . LEU A 1 173 ? -6.142 -17.150 -3.011 1.00 52.19 173 LEU A C 1
ATOM 1429 O O . LEU A 1 173 ? -5.136 -17.073 -2.318 1.00 52.19 173 LEU A O 1
ATOM 1433 N N . GLY A 1 174 ? -6.456 -16.216 -3.915 1.00 48.00 174 GLY A N 1
ATOM 1434 C CA . GLY A 1 174 ? -5.548 -15.182 -4.416 1.00 48.00 174 GLY A CA 1
ATOM 1435 C C . GLY A 1 174 ? -4.826 -14.358 -3.350 1.00 48.00 174 GLY A C 1
ATOM 1436 O O . GLY A 1 174 ? -3.608 -14.373 -3.322 1.00 48.00 174 GLY A O 1
ATOM 1437 N N . ILE A 1 175 ? -5.524 -13.660 -2.449 1.00 46.19 175 ILE A N 1
ATOM 1438 C CA . ILE A 1 175 ? -4.875 -12.637 -1.600 1.00 46.19 175 ILE A CA 1
ATOM 1439 C C . ILE A 1 175 ? -4.029 -13.257 -0.476 1.00 46.19 175 ILE A C 1
ATOM 1441 O O . ILE A 1 175 ? -2.919 -12.798 -0.227 1.00 46.19 175 ILE A O 1
ATOM 1445 N N . LYS A 1 176 ? -4.484 -14.350 0.156 1.00 50.03 176 LYS A N 1
ATOM 1446 C CA . LYS A 1 176 ? -3.676 -15.061 1.167 1.00 50.03 176 LYS A CA 1
ATOM 1447 C C . LYS A 1 176 ? -2.533 -15.865 0.541 1.00 50.03 176 LYS A C 1
ATOM 1449 O O . LYS A 1 176 ? -1.464 -15.935 1.144 1.00 50.03 176 LYS A O 1
ATOM 1454 N N . TYR A 1 177 ? -2.720 -16.453 -0.649 1.00 52.41 177 TYR A N 1
ATOM 1455 C CA . TYR A 1 177 ? -1.596 -17.041 -1.385 1.00 52.41 177 TYR A CA 1
ATOM 1456 C C . TYR A 1 177 ? -0.610 -15.970 -1.817 1.00 52.41 177 TYR A C 1
ATOM 1458 O O . TYR A 1 177 ? 0.575 -16.214 -1.692 1.00 52.41 177 TYR A O 1
ATOM 1466 N N . LEU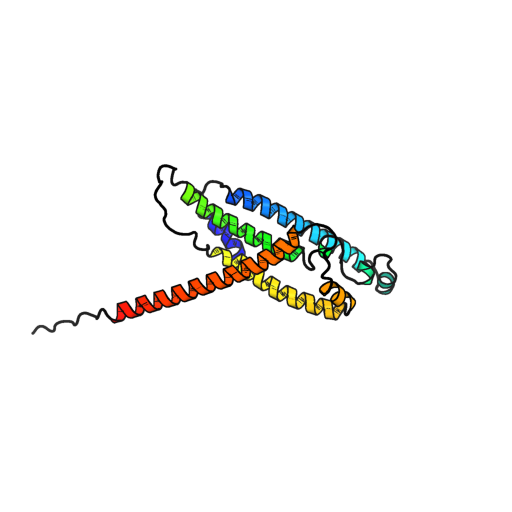 A 1 178 ? -1.061 -14.797 -2.259 1.00 47.81 178 LEU A N 1
ATOM 1467 C CA . LEU A 1 178 ? -0.177 -13.686 -2.592 1.00 47.81 178 LEU A CA 1
ATOM 1468 C C . LEU A 1 178 ? 0.579 -13.202 -1.357 1.00 47.81 178 LEU A C 1
ATOM 1470 O O . LEU A 1 178 ? 1.782 -13.046 -1.446 1.00 47.81 178 LEU A O 1
ATOM 1474 N N . GLU A 1 179 ? -0.056 -13.070 -0.190 1.00 53.16 179 GLU A N 1
ATOM 1475 C CA . GLU A 1 179 ? 0.645 -12.683 1.042 1.00 53.16 179 GLU A CA 1
ATOM 1476 C C . GLU A 1 179 ? 1.643 -13.761 1.509 1.00 53.16 179 GLU A C 1
ATOM 1478 O O . GLU A 1 179 ? 2.764 -13.456 1.914 1.00 53.16 179 GLU A O 1
ATOM 1483 N N . ARG A 1 180 ? 1.274 -15.045 1.429 1.00 55.62 180 ARG A N 1
ATOM 1484 C CA . ARG A 1 180 ? 2.146 -16.158 1.833 1.00 55.62 180 ARG A CA 1
ATOM 1485 C C . ARG A 1 180 ? 3.272 -16.395 0.822 1.00 55.62 180 ARG A C 1
ATOM 1487 O O . ARG A 1 180 ? 4.411 -16.586 1.231 1.00 55.62 180 ARG A O 1
ATOM 1494 N N . ALA A 1 181 ? 2.978 -16.340 -0.474 1.00 51.50 181 ALA A N 1
ATOM 1495 C CA . ALA A 1 181 ? 3.958 -16.382 -1.554 1.00 51.50 181 ALA A CA 1
ATOM 1496 C C . ALA A 1 181 ? 4.871 -15.161 -1.500 1.00 51.50 181 ALA A C 1
ATOM 1498 O O . ALA A 1 181 ? 6.060 -15.310 -1.729 1.00 51.50 181 ALA A O 1
ATOM 1499 N N . TRP A 1 182 ? 4.353 -13.991 -1.120 1.00 50.69 182 TRP A N 1
ATOM 1500 C CA . TRP A 1 182 ? 5.153 -12.799 -0.877 1.00 50.69 182 TRP A CA 1
ATOM 1501 C C . TRP A 1 182 ? 6.113 -13.000 0.289 1.00 50.69 182 TRP A C 1
ATOM 1503 O O . TRP A 1 182 ? 7.306 -12.801 0.115 1.00 50.69 182 TRP A O 1
ATOM 1513 N N . ARG A 1 183 ? 5.640 -13.480 1.449 1.00 55.91 183 ARG A N 1
ATOM 1514 C CA . ARG A 1 183 ? 6.514 -13.804 2.593 1.00 55.91 183 ARG A CA 1
ATOM 1515 C C . ARG A 1 183 ? 7.589 -14.826 2.216 1.00 55.91 183 ARG A C 1
ATOM 1517 O O . ARG A 1 183 ? 8.757 -14.620 2.513 1.00 55.91 183 ARG A O 1
ATOM 1524 N N . VAL A 1 184 ? 7.217 -15.888 1.501 1.00 55.88 184 VAL A N 1
ATOM 1525 C CA . VAL A 1 184 ? 8.155 -16.930 1.053 1.00 55.88 184 VAL A CA 1
ATOM 1526 C C . VAL A 1 184 ? 9.142 -16.404 0.005 1.00 55.88 184 VAL A C 1
ATOM 1528 O O . VAL A 1 184 ? 10.331 -16.698 0.099 1.00 55.88 184 VAL A O 1
ATOM 1531 N N . ALA A 1 185 ? 8.686 -15.621 -0.974 1.00 48.03 185 ALA A N 1
ATOM 1532 C CA . ALA A 1 185 ? 9.534 -15.016 -2.000 1.00 48.03 185 ALA A CA 1
ATOM 1533 C C . ALA A 1 185 ? 10.484 -13.979 -1.392 1.00 48.03 185 ALA A C 1
ATOM 1535 O O . ALA A 1 185 ? 11.669 -13.979 -1.716 1.00 48.03 185 ALA A O 1
ATOM 1536 N N . PHE A 1 186 ? 9.989 -13.162 -0.462 1.00 48.62 186 PHE A N 1
ATOM 1537 C CA . PHE A 1 186 ? 10.775 -12.214 0.315 1.00 48.62 186 PHE A CA 1
ATOM 1538 C C . PHE A 1 186 ? 11.853 -12.941 1.123 1.00 48.62 186 PHE A C 1
ATOM 1540 O O . PHE A 1 186 ? 13.026 -12.622 0.971 1.00 48.62 186 PHE A O 1
ATOM 1547 N N . ASP A 1 187 ? 11.502 -13.986 1.878 1.00 47.62 187 ASP A N 1
ATOM 1548 C CA . ASP A 1 187 ? 12.453 -14.769 2.678 1.00 47.62 187 ASP A CA 1
ATOM 1549 C C . ASP A 1 187 ? 13.488 -15.516 1.818 1.00 47.62 187 ASP A C 1
ATOM 1551 O O . ASP A 1 187 ? 14.672 -15.580 2.167 1.00 47.62 187 ASP A O 1
ATOM 1555 N N . ALA A 1 188 ? 13.067 -16.097 0.691 1.00 42.38 188 ALA A N 1
ATOM 1556 C CA . ALA A 1 188 ? 13.952 -16.792 -0.243 1.00 42.38 188 ALA A CA 1
ATOM 1557 C C . ALA A 1 188 ? 14.937 -15.822 -0.910 1.00 42.38 188 ALA A C 1
ATOM 1559 O O . ALA A 1 188 ? 16.129 -16.119 -1.028 1.00 42.38 188 ALA A O 1
ATOM 1560 N N . TRP A 1 189 ? 14.459 -14.640 -1.289 1.00 44.25 189 TRP A N 1
ATOM 1561 C CA . TRP A 1 189 ? 15.277 -13.583 -1.860 1.00 44.25 189 TRP A CA 1
ATOM 1562 C C . TRP A 1 189 ? 16.228 -12.964 -0.830 1.00 44.25 189 TRP A C 1
ATOM 1564 O O . TRP A 1 189 ? 17.400 -12.780 -1.140 1.00 44.25 189 TRP A O 1
ATOM 1574 N N . LEU A 1 190 ? 15.795 -12.740 0.417 1.00 41.72 190 LEU A N 1
ATOM 1575 C CA . LEU A 1 190 ? 16.633 -12.207 1.502 1.00 41.72 190 LEU A CA 1
ATOM 1576 C C . LEU A 1 190 ? 17.828 -13.133 1.781 1.00 41.72 190 LEU A C 1
ATOM 1578 O O . LEU A 1 190 ? 18.967 -12.683 1.923 1.00 41.72 190 LEU A O 1
ATOM 1582 N N . LYS A 1 191 ? 17.586 -14.449 1.749 1.00 43.31 191 LYS A N 1
ATOM 1583 C CA . LYS A 1 191 ? 18.632 -15.484 1.814 1.00 43.31 191 LYS A CA 1
ATOM 1584 C C . LYS A 1 191 ? 19.541 -15.479 0.577 1.00 43.31 191 LYS A C 1
ATOM 1586 O O . LYS A 1 191 ? 20.742 -15.720 0.704 1.00 43.31 191 LYS A O 1
ATOM 1591 N N . GLY A 1 192 ? 18.994 -15.196 -0.605 1.00 37.56 192 GLY A N 1
ATOM 1592 C CA . GLY A 1 192 ? 19.745 -15.039 -1.855 1.00 37.56 192 GLY A CA 1
ATOM 1593 C C . GLY A 1 192 ? 20.675 -13.822 -1.849 1.00 37.56 192 GLY A C 1
ATOM 1594 O O . GLY A 1 192 ? 21.862 -13.963 -2.141 1.00 37.56 192 GLY A O 1
ATOM 1595 N N . VAL A 1 193 ? 20.171 -12.657 -1.430 1.00 40.28 193 VAL A N 1
ATOM 1596 C CA . VAL A 1 193 ? 20.932 -11.404 -1.307 1.00 40.28 193 VAL A CA 1
ATOM 1597 C C . VAL A 1 193 ? 22.057 -11.554 -0.286 1.00 40.28 193 VAL A C 1
ATOM 1599 O O . VAL A 1 193 ? 23.205 -11.230 -0.596 1.00 40.28 193 VAL A O 1
ATOM 1602 N N . ALA A 1 194 ? 21.771 -12.143 0.881 1.00 36.88 194 ALA A N 1
ATOM 1603 C CA . ALA A 1 194 ? 22.781 -12.437 1.896 1.00 36.88 194 ALA A CA 1
ATOM 1604 C C . ALA A 1 194 ? 23.904 -13.345 1.357 1.00 36.88 194 ALA A C 1
ATOM 1606 O O . ALA A 1 194 ? 25.081 -13.098 1.618 1.00 36.88 194 ALA A O 1
ATOM 1607 N N . ARG A 1 195 ? 23.569 -14.353 0.538 1.00 38.50 195 ARG A N 1
ATOM 1608 C CA . ARG A 1 195 ? 24.561 -15.209 -0.135 1.00 38.50 195 ARG A CA 1
ATOM 1609 C C . ARG A 1 195 ? 25.424 -14.437 -1.132 1.00 38.50 195 ARG A C 1
ATOM 1611 O O . ARG A 1 195 ? 26.637 -14.636 -1.141 1.00 38.50 195 ARG A O 1
ATOM 1618 N N . THR A 1 196 ? 24.847 -13.542 -1.932 1.00 40.00 196 THR A N 1
ATOM 1619 C CA . THR A 1 196 ? 25.619 -12.692 -2.857 1.00 40.00 196 THR A CA 1
ATOM 1620 C C . THR A 1 196 ? 26.514 -11.685 -2.138 1.00 40.00 196 THR A C 1
ATOM 1622 O O . THR A 1 196 ? 27.637 -11.469 -2.584 1.00 40.00 196 THR A O 1
ATOM 1625 N N . SER A 1 197 ? 26.090 -11.127 -1.000 1.00 35.78 197 SER A N 1
ATOM 1626 C CA . SER A 1 197 ? 26.929 -10.244 -0.177 1.00 35.78 197 SER A CA 1
ATOM 1627 C C . SER A 1 197 ? 28.112 -10.992 0.447 1.00 35.78 197 SER A C 1
ATOM 1629 O O . SER A 1 197 ? 29.224 -10.469 0.464 1.00 35.78 197 SER A O 1
ATOM 1631 N N . VAL A 1 198 ? 27.908 -12.236 0.895 1.00 44.41 198 VAL A N 1
ATOM 1632 C CA . VAL A 1 198 ? 28.985 -13.101 1.410 1.00 44.41 198 VAL A CA 1
ATOM 1633 C C . VAL A 1 198 ? 29.951 -13.512 0.296 1.00 44.41 198 VAL A C 1
ATOM 1635 O O . VAL A 1 198 ? 31.160 -13.428 0.486 1.00 44.41 198 VAL A O 1
ATOM 1638 N N . LEU A 1 199 ? 29.448 -13.881 -0.885 1.00 40.03 199 LEU A N 1
ATOM 1639 C CA . LEU A 1 199 ? 30.284 -14.193 -2.051 1.00 40.03 199 LEU A CA 1
ATOM 1640 C C . LEU A 1 199 ? 31.081 -12.972 -2.532 1.00 40.03 199 LEU A C 1
ATOM 1642 O O . LEU A 1 199 ? 32.247 -13.113 -2.890 1.00 40.03 199 LEU A O 1
ATOM 1646 N N . PHE A 1 200 ? 30.497 -11.772 -2.480 1.00 35.59 200 PHE A N 1
ATOM 1647 C CA . PHE A 1 200 ? 31.187 -10.521 -2.796 1.00 35.59 200 PHE A CA 1
ATOM 1648 C C . PHE A 1 200 ? 32.279 -10.193 -1.768 1.00 35.59 200 PHE A C 1
ATOM 1650 O O . PHE A 1 200 ? 33.394 -9.855 -2.155 1.00 35.59 200 PHE A O 1
ATOM 1657 N N . LEU A 1 201 ? 32.007 -10.373 -0.470 1.00 43.69 201 LEU A N 1
ATOM 1658 C CA . LEU A 1 201 ? 33.001 -10.227 0.603 1.00 43.69 201 LEU A CA 1
ATOM 1659 C C . LEU A 1 201 ? 34.126 -11.270 0.515 1.00 43.69 201 LEU A C 1
ATOM 1661 O O . LEU A 1 201 ? 35.278 -10.969 0.813 1.00 43.69 201 LEU A O 1
ATOM 1665 N N . MET A 1 202 ? 33.823 -12.495 0.084 1.00 46.84 202 MET A N 1
ATOM 1666 C CA . MET A 1 202 ? 34.831 -13.533 -0.147 1.00 46.84 202 MET A CA 1
ATOM 1667 C C . MET A 1 202 ? 35.673 -13.245 -1.398 1.00 46.84 202 MET A C 1
ATOM 1669 O O . MET A 1 202 ? 36.892 -13.424 -1.369 1.00 46.84 202 MET A O 1
ATOM 1673 N N . ALA A 1 203 ? 35.056 -12.741 -2.470 1.00 46.97 203 ALA A N 1
ATOM 1674 C CA . ALA A 1 203 ? 35.745 -12.364 -3.702 1.00 46.97 203 ALA A CA 1
ATOM 1675 C C . ALA A 1 203 ? 36.671 -11.153 -3.499 1.00 46.97 203 ALA A C 1
ATOM 1677 O O . ALA A 1 203 ? 37.810 -11.171 -3.966 1.00 46.97 203 ALA A O 1
ATOM 1678 N N . THR A 1 204 ? 36.243 -10.137 -2.743 1.00 49.81 204 THR A N 1
ATOM 1679 C CA . THR A 1 204 ? 37.101 -8.991 -2.398 1.00 49.81 204 THR A CA 1
ATOM 1680 C C . THR A 1 204 ? 38.262 -9.412 -1.499 1.00 49.81 204 THR A C 1
ATOM 1682 O O . THR A 1 204 ? 39.395 -9.021 -1.758 1.00 49.81 204 THR A O 1
ATOM 1685 N N . ARG A 1 205 ? 38.042 -10.306 -0.525 1.00 45.94 205 ARG A N 1
ATOM 1686 C CA . ARG A 1 205 ? 39.117 -10.856 0.326 1.00 45.94 205 ARG A CA 1
ATOM 1687 C C . ARG A 1 205 ? 40.139 -11.693 -0.461 1.00 45.94 205 ARG A C 1
ATOM 1689 O O . ARG A 1 205 ? 41.327 -11.678 -0.133 1.00 45.94 205 ARG A O 1
ATOM 1696 N N . SER A 1 206 ? 39.698 -12.388 -1.514 1.00 46.47 206 SER A N 1
ATOM 1697 C CA . SER A 1 206 ? 40.561 -13.145 -2.435 1.00 46.47 206 SER A CA 1
ATOM 1698 C C . SER A 1 206 ? 41.393 -12.239 -3.357 1.00 46.47 206 SER A C 1
ATOM 1700 O O . SER A 1 206 ? 42.554 -12.541 -3.634 1.00 46.47 206 SER A O 1
ATOM 1702 N N . LEU A 1 207 ? 40.842 -11.101 -3.790 1.00 47.44 207 LEU A N 1
ATOM 1703 C CA . LEU A 1 207 ? 41.566 -10.117 -4.601 1.00 47.44 207 LEU A CA 1
ATOM 1704 C C . LEU A 1 207 ? 42.650 -9.392 -3.785 1.00 47.44 207 LEU A C 1
ATOM 1706 O O . LEU A 1 207 ? 43.775 -9.267 -4.264 1.00 47.44 207 LEU A O 1
ATOM 1710 N N . THR A 1 208 ? 42.367 -9.023 -2.531 1.00 51.19 208 THR A N 1
ATOM 1711 C CA . THR A 1 208 ? 43.342 -8.364 -1.638 1.00 51.19 208 THR A CA 1
ATOM 1712 C C . THR A 1 208 ? 44.499 -9.284 -1.226 1.00 51.19 208 THR A C 1
ATOM 1714 O O . THR A 1 208 ? 45.623 -8.834 -1.022 1.00 51.19 208 THR A O 1
ATOM 1717 N N . THR A 1 209 ? 44.263 -10.596 -1.129 1.00 52.19 209 THR A N 1
ATOM 1718 C CA . THR A 1 209 ? 45.330 -11.575 -0.842 1.00 52.19 209 THR A CA 1
ATOM 1719 C C . THR A 1 209 ? 46.212 -11.876 -2.057 1.00 52.19 209 THR A C 1
ATOM 1721 O O . THR A 1 209 ? 47.363 -12.275 -1.882 1.00 52.19 209 THR A O 1
ATOM 1724 N N . ARG A 1 210 ? 45.717 -11.658 -3.284 1.00 44.31 210 ARG A N 1
ATOM 1725 C CA . ARG A 1 210 ? 46.507 -11.800 -4.518 1.00 44.31 210 ARG A CA 1
ATOM 1726 C C . ARG A 1 210 ? 47.437 -10.610 -4.759 1.00 44.31 210 ARG A C 1
ATOM 1728 O O . ARG A 1 210 ? 48.581 -10.832 -5.137 1.00 44.31 210 ARG A O 1
ATOM 1735 N N . THR A 1 211 ? 46.991 -9.385 -4.481 1.00 50.28 211 THR A N 1
ATOM 1736 C CA . THR A 1 211 ? 47.812 -8.169 -4.629 1.00 50.28 211 THR A CA 1
ATOM 1737 C C . THR A 1 211 ? 48.935 -8.067 -3.597 1.00 50.28 211 THR A C 1
ATOM 1739 O O . THR A 1 211 ? 50.004 -7.565 -3.921 1.00 50.28 211 THR A O 1
ATOM 1742 N N . LEU A 1 212 ? 48.760 -8.614 -2.389 1.00 49.59 212 LEU A N 1
ATOM 1743 C CA . LEU A 1 212 ? 49.828 -8.676 -1.379 1.00 49.59 212 LEU A CA 1
ATOM 1744 C C . LEU A 1 212 ? 50.932 -9.707 -1.693 1.00 49.59 212 LEU A C 1
ATOM 1746 O O . LEU A 1 212 ? 52.005 -9.639 -1.102 1.00 49.59 212 LEU A O 1
ATOM 1750 N N . LYS A 1 213 ? 50.698 -10.658 -2.611 1.00 49.12 213 LYS A N 1
ATOM 1751 C CA . LYS A 1 213 ? 51.704 -11.655 -3.033 1.00 49.12 213 LYS A CA 1
ATOM 1752 C C . LYS A 1 213 ? 52.536 -11.229 -4.245 1.00 49.12 213 LYS A C 1
ATOM 1754 O O . LYS A 1 213 ? 53.585 -11.820 -4.485 1.00 49.12 213 LYS A O 1
ATOM 1759 N N . THR A 1 214 ? 52.107 -10.221 -5.000 1.00 50.78 214 THR A N 1
ATOM 1760 C CA . THR A 1 214 ? 52.880 -9.641 -6.107 1.00 50.78 214 THR A CA 1
ATOM 1761 C C . THR A 1 214 ? 53.644 -8.429 -5.581 1.00 50.78 214 THR A C 1
ATOM 1763 O O . THR A 1 214 ? 53.129 -7.314 -5.583 1.00 50.78 214 THR A O 1
ATOM 1766 N N . GLY A 1 215 ? 54.831 -8.693 -5.031 1.00 43.75 215 GLY A N 1
ATOM 1767 C CA . GLY A 1 215 ? 55.698 -7.714 -4.379 1.00 43.75 215 GLY A CA 1
ATOM 1768 C C . GLY A 1 215 ? 56.078 -6.512 -5.250 1.00 43.75 215 GLY A C 1
ATOM 1769 O O . GLY A 1 215 ? 56.214 -6.611 -6.469 1.00 43.75 215 GLY A O 1
ATOM 1770 N N . PHE A 1 216 ? 56.266 -5.379 -4.573 1.00 50.09 216 PHE A N 1
ATOM 1771 C CA . PHE A 1 216 ? 56.894 -4.167 -5.093 1.00 50.09 216 PHE A CA 1
ATOM 1772 C C . PHE A 1 216 ? 58.285 -4.476 -5.681 1.00 50.09 216 PHE A C 1
ATOM 1774 O O . PHE A 1 216 ? 59.054 -5.195 -5.037 1.00 50.09 216 PHE A O 1
ATOM 1781 N N . PRO A 1 217 ? 58.658 -3.923 -6.849 1.00 49.50 217 PRO A N 1
ATOM 1782 C CA . PRO A 1 217 ? 60.028 -4.022 -7.330 1.00 49.50 217 PRO A CA 1
ATOM 1783 C C . PRO A 1 217 ? 60.946 -3.146 -6.463 1.00 49.50 217 PRO A C 1
ATOM 1785 O O . PRO A 1 217 ? 60.712 -1.950 -6.293 1.00 49.50 217 PRO A O 1
ATOM 1788 N N . HIS A 1 218 ? 61.984 -3.766 -5.900 1.00 50.25 218 HIS A N 1
ATOM 1789 C CA . HIS A 1 218 ? 63.084 -3.088 -5.212 1.00 50.25 218 HIS A CA 1
ATOM 1790 C C . HIS A 1 218 ? 63.807 -2.139 -6.186 1.00 50.25 218 HIS A C 1
ATOM 1792 O O . HIS A 1 218 ? 64.145 -2.576 -7.289 1.00 50.25 218 HIS A O 1
ATOM 1798 N N . PRO A 1 219 ? 64.102 -0.880 -5.812 1.00 46.09 219 PRO A N 1
ATOM 1799 C CA . PRO A 1 219 ? 64.962 -0.037 -6.624 1.00 46.09 219 PRO A CA 1
ATOM 1800 C C . PRO A 1 219 ? 66.408 -0.517 -6.470 1.00 46.09 219 PRO A C 1
ATOM 1802 O O . PRO A 1 219 ? 66.940 -0.589 -5.361 1.00 46.09 219 PRO A O 1
ATOM 1805 N N . LEU A 1 220 ? 67.017 -0.888 -7.596 1.00 48.41 220 LEU A N 1
ATOM 1806 C CA . LEU A 1 220 ? 68.440 -1.185 -7.698 1.00 48.41 220 LEU A CA 1
ATOM 1807 C C . LEU A 1 220 ? 69.232 0.101 -7.434 1.00 48.41 220 LEU A C 1
ATOM 1809 O O . LEU A 1 220 ? 69.019 1.123 -8.083 1.00 48.41 220 LEU A O 1
ATOM 1813 N N . HIS A 1 221 ? 70.120 0.027 -6.448 1.00 45.56 221 HIS A N 1
ATOM 1814 C CA . HIS A 1 221 ? 71.116 1.042 -6.148 1.00 45.56 221 HIS A CA 1
ATOM 1815 C C . HIS A 1 221 ? 72.305 0.791 -7.085 1.00 45.56 221 HIS A C 1
ATOM 1817 O O . HIS A 1 221 ? 73.041 -0.175 -6.883 1.00 45.56 221 HIS A O 1
ATOM 1823 N N . ASP A 1 222 ? 72.464 1.619 -8.118 1.00 51.34 222 ASP A N 1
ATOM 1824 C CA . ASP A 1 222 ? 73.701 1.665 -8.902 1.00 51.34 222 ASP A CA 1
ATOM 1825 C C . ASP A 1 222 ? 74.707 2.634 -8.262 1.00 51.34 222 ASP A C 1
ATOM 1827 O O . ASP A 1 222 ? 74.332 3.566 -7.542 1.00 51.34 222 ASP A O 1
ATOM 1831 N N . ARG A 1 223 ? 75.981 2.290 -8.469 1.00 49.62 223 ARG A N 1
ATOM 1832 C CA . ARG A 1 223 ? 77.203 2.923 -7.955 1.00 49.62 223 ARG A CA 1
ATOM 1833 C C . ARG A 1 223 ? 77.453 4.317 -8.517 1.00 49.62 223 ARG A C 1
ATOM 1835 O O . ARG A 1 223 ? 77.088 4.548 -9.688 1.00 49.62 223 ARG A O 1
#

Organism: NCBI:txid2690220

Secondary structure (DSSP, 8-state):
-HHHHHTHHHHHHHT-TTPPP-HHHHHHHHHHHHHHHHHHHHHHHHHHHHHHHHTS-HHHHHH-SSHHHHHTS--SGGGGT-S-HHHHHHHHHHHHHHHHHHHHHHHHHHTS-TT-TT---------GGGHHHHHHHHHHHHHHHHHHHHHHHHHTHHHHHHHT-----SS-HHHHHHHHHHHHHHHHHHHHHHHHHHHHHHHHHHHHHHHTTSPPPPPP---

Radius of gyration: 25.73 Å; chains: 1; bounding box: 104×30×60 Å

InterPro domains:
  IPR010721 Probable O-methyltransferase UstE-like [PF06966] (1-164)
  IPR010721 Probable O-methyltransferase UstE-like [PTHR32251] (3-169)

pLDDT: mean 73.61, std 19.98, range [34.72, 96.56]

Sequence (223 aa):
MLLLCLALPAWAAYLRPSSPWNTVDTVATIAFLFFLLIETLADEQQWRFQCRKHALTQAQRLQHPDPDIRRGFLTRGLFRFSRHPNFFAEQCMWWVFYLFAVGALLGEEATAGWWQFGSVRSTPRLHWSIVGAFQLTLLFQGSTWLTEKLSLEKYGNAYRLYQQQDKPFGSSLGIKYLERAWRVAFDAWLKGVARTSVLFLMATRSLTTRTLKTGFPHPLHDR

Foldseek 3Di:
DLVVLLCLLVVLLVVQPVQDQDPLNVVLVVLLVVLVVQLVQVVVVQVVLVVVLVVDDLVCQCVPPDVCSNLVHDCDDCCVPPVCSNLVSVLSNSVSSNSSSVSSVVSVVPVPDPVPPDPPDDDPDDDPSCVSSVVSVVVCVVVVVVVLVVSCVVRPPVSVVSVVPPDDDDDDPPPVCCVVVVVVVVVVVVVVVVVVVVVVVVVVVVVVVVVVPPDDDDDDDDD